Protein AF-A0A9Q0WUR2-F1 (afdb_monomer)

InterPro domains:
  IPR024788 Malectin-like domain [PF12819] (38-162)
  IPR045272 Receptor-like protein kinase ANXUR1/2-like [PTHR34590] (8-187)

Nearest PDB structures (foldseek):
  5y96-assembly1_A  TM=8.649E-01  e=7.567E-13  Arabidopsis thaliana
  6fig-assembly1_A  TM=8.591E-01  e=9.651E-13  Arabidopsis thaliana
  6fih-assembly1_A  TM=8.562E-01  e=9.081E-13  Arabidopsis thaliana
  6a5e-assembly2_B  TM=8.716E-01  e=5.981E-12  Arabidopsis thaliana
  6a5a-assembly2_A  TM=8.753E-01  e=1.401E-11  Arabidopsis thaliana

Sequence (344 aa):
MIPCGDFWVSDNEYLIHNNLVTFVSNVKAVNFTGAGPTENIAPSLVYGTATRLNSDFDPNINANVTWLFDVDPGFEYLVRFHFCDILSNPHFRLYFNVYIGSWLVYQNLDLLKLTFSLGAPYFMDVITRASDTGMLNVSVGPSNVGIPYPNAILNGLEIMKISNSEDSLDVLDSISSRSSEVKVIVVVGLTKAIFPRVEEVTIDTSMVLTPQNLVSRERVSLVDWALKSIRGGKLEEIVDPRLEGQIKPDSLKKFVEIAEKCLAECGIDRPSMGDVLWNLECSLQLQGNEERSSKNHQISTQFNRGNSFETRVLARGLSLESVDDLDGVSMSKVFAQMVREEMR

Organism: NCBI:txid2511006

Solvent-accessible surface area (backbone atoms only — not comparable to full-atom values): 21769 Å² total; per-residue (Å²): 54,30,69,58,87,98,41,76,40,79,48,71,87,31,43,78,57,72,90,52,48,42,80,48,76,35,50,86,45,46,36,63,87,54,98,53,58,51,63,89,78,54,47,58,66,39,42,11,27,32,47,25,50,60,21,95,89,40,62,79,64,87,62,64,51,43,37,55,41,86,46,67,47,80,35,43,28,43,37,35,41,31,39,35,58,49,70,95,44,95,86,63,78,62,38,15,25,35,30,48,67,92,42,79,74,40,77,64,45,45,60,55,80,75,51,76,36,78,11,25,39,44,73,48,81,42,81,46,68,39,38,87,83,23,48,43,41,39,32,33,20,49,37,90,65,92,58,88,48,40,30,28,72,42,11,28,44,42,78,42,81,44,58,49,100,82,72,41,88,54,73,72,62,66,63,68,68,75,71,78,80,80,81,82,84,82,86,84,88,74,90,83,85,86,83,90,83,89,79,90,80,89,79,83,93,83,81,86,90,82,94,85,76,93,72,88,68,81,79,71,48,69,64,58,49,49,53,50,31,54,77,66,70,43,54,75,82,70,49,54,80,88,51,61,89,74,60,44,69,71,15,52,49,41,49,47,58,51,50,53,30,63,66,40,91,49,74,87,64,31,66,54,73,67,54,50,52,51,43,52,54,51,18,50,53,54,54,70,64,85,83,76,94,76,88,81,82,83,86,80,86,88,86,86,82,86,83,87,86,80,92,83,84,83,92,85,82,89,86,88,91,82,92,78,85,89,78,77,88,54,64,70,58,52,51,60,50,53,67,54,61,78,75,112

Structure (mmCIF, N/CA/C/O backbone):
data_AF-A0A9Q0WUR2-F1
#
_entry.id   AF-A0A9Q0WUR2-F1
#
loop_
_atom_site.group_PDB
_atom_site.id
_atom_site.type_symbol
_atom_site.label_atom_id
_atom_site.label_alt_id
_atom_site.label_comp_id
_atom_site.label_asym_id
_atom_site.label_entity_id
_atom_site.label_seq_id
_atom_site.pdbx_PDB_ins_code
_atom_site.Cartn_x
_atom_site.Cartn_y
_atom_site.Cartn_z
_atom_site.occupancy
_atom_site.B_iso_or_equiv
_atom_site.auth_seq_id
_atom_site.auth_comp_id
_atom_site.auth_asym_id
_atom_site.auth_atom_id
_atom_site.pdbx_PDB_model_num
ATOM 1 N N . MET A 1 1 ? 3.079 -9.021 -4.163 1.00 83.31 1 MET A N 1
ATOM 2 C CA . MET A 1 1 ? 2.817 -10.015 -3.090 1.00 83.31 1 MET A CA 1
ATOM 3 C C . MET A 1 1 ? 1.602 -9.631 -2.253 1.00 83.31 1 MET A C 1
ATOM 5 O O . MET A 1 1 ? 1.342 -8.444 -2.107 1.00 83.31 1 MET A O 1
ATOM 9 N N . ILE A 1 2 ? 0.887 -10.621 -1.711 1.00 82.31 2 ILE A N 1
ATOM 10 C CA . ILE A 1 2 ? -0.348 -10.484 -0.911 1.00 82.31 2 ILE A CA 1
ATOM 11 C C . ILE A 1 2 ? -0.162 -11.218 0.431 1.00 82.31 2 ILE A C 1
ATOM 13 O O . ILE A 1 2 ? 0.452 -12.285 0.417 1.00 82.31 2 ILE A O 1
ATOM 17 N N . PRO A 1 3 ? -0.643 -10.709 1.577 1.00 73.81 3 PRO A N 1
ATOM 18 C CA . PRO A 1 3 ? -0.567 -11.428 2.847 1.00 73.81 3 PRO A CA 1
ATOM 19 C C . PRO A 1 3 ? -1.525 -12.634 2.882 1.00 73.81 3 PRO A C 1
ATOM 21 O O . PRO A 1 3 ? -2.634 -12.589 2.354 1.00 73.81 3 PRO A O 1
ATOM 24 N N . CYS A 1 4 ? -1.101 -13.714 3.532 1.00 69.75 4 CYS A N 1
ATOM 25 C CA . CYS A 1 4 ? -1.863 -14.929 3.807 1.00 69.75 4 CYS A CA 1
ATOM 26 C C . CYS A 1 4 ? -1.470 -15.435 5.206 1.00 69.75 4 CYS A C 1
ATOM 28 O O . CYS A 1 4 ? -0.453 -16.115 5.373 1.00 69.75 4 CYS A O 1
ATOM 30 N N . GLY A 1 5 ? -2.241 -15.039 6.224 1.00 75.88 5 GLY A N 1
ATOM 31 C CA . GLY A 1 5 ? -1.827 -15.182 7.624 1.00 75.88 5 GLY A CA 1
ATOM 32 C C . GLY A 1 5 ? -0.545 -14.386 7.893 1.00 75.88 5 GLY A C 1
ATOM 33 O O . GLY A 1 5 ? -0.455 -13.225 7.501 1.00 75.88 5 GLY A O 1
ATOM 34 N N . ASP A 1 6 ? 0.461 -15.033 8.485 1.00 69.62 6 ASP A N 1
ATOM 35 C CA . ASP A 1 6 ? 1.772 -14.425 8.777 1.00 69.62 6 ASP A CA 1
ATOM 36 C C . ASP A 1 6 ? 2.747 -14.436 7.580 1.00 69.62 6 ASP A C 1
ATOM 38 O O . ASP A 1 6 ? 3.892 -13.990 7.690 1.00 69.62 6 ASP A O 1
ATOM 42 N N . PHE A 1 7 ? 2.329 -14.969 6.427 1.00 80.12 7 PHE A N 1
ATOM 43 C CA . PHE A 1 7 ? 3.182 -15.138 5.249 1.00 80.12 7 PHE A CA 1
ATOM 44 C C . PHE A 1 7 ? 2.742 -14.254 4.084 1.00 80.12 7 PHE A C 1
ATOM 46 O O . PHE A 1 7 ? 1.597 -13.830 3.996 1.00 80.12 7 PHE A O 1
ATOM 53 N N . TRP A 1 8 ? 3.652 -14.019 3.139 1.00 86.62 8 TRP A N 1
ATOM 54 C CA . TRP A 1 8 ? 3.368 -13.308 1.893 1.00 86.62 8 TRP A CA 1
ATOM 55 C C . TRP A 1 8 ? 3.393 -14.277 0.713 1.00 86.62 8 TRP A C 1
ATOM 57 O O . TRP A 1 8 ? 4.340 -15.047 0.552 1.00 86.62 8 TRP A O 1
ATOM 67 N N . VAL A 1 9 ? 2.362 -14.221 -0.126 1.00 89.50 9 VAL A N 1
ATOM 68 C CA . VAL A 1 9 ? 2.197 -15.053 -1.322 1.00 89.50 9 VAL A CA 1
ATOM 69 C C . VAL A 1 9 ? 2.272 -14.219 -2.600 1.00 89.50 9 VAL A C 1
ATOM 71 O O . VAL A 1 9 ? 2.197 -12.987 -2.586 1.00 89.50 9 VAL A O 1
ATOM 74 N N . SER A 1 10 ? 2.459 -14.893 -3.734 1.00 90.81 10 SER A N 1
ATOM 75 C CA . SER A 1 10 ? 2.466 -14.245 -5.047 1.00 90.81 10 SER A CA 1
ATOM 76 C C . SER A 1 10 ? 1.087 -13.672 -5.386 1.00 90.81 10 SER A C 1
ATOM 78 O O . SER A 1 10 ? 0.063 -14.287 -5.116 1.00 90.81 10 SER A O 1
ATOM 80 N N . ASP A 1 11 ? 1.069 -12.502 -6.018 1.00 90.94 11 ASP A N 1
ATOM 81 C CA . ASP A 1 11 ? -0.139 -11.825 -6.497 1.00 90.94 11 ASP A CA 1
ATOM 82 C C . ASP A 1 11 ? -0.664 -12.362 -7.845 1.00 90.94 11 ASP A C 1
ATOM 84 O O . ASP A 1 11 ? -1.693 -11.895 -8.328 1.00 90.94 11 ASP A O 1
ATOM 88 N N . ASN A 1 12 ? 0.006 -13.357 -8.441 1.00 90.56 12 ASN A N 1
ATOM 89 C CA . ASN A 1 12 ? -0.297 -13.872 -9.782 1.00 90.56 12 ASN A CA 1
ATOM 90 C C . ASN A 1 12 ? -1.723 -14.414 -9.950 1.00 90.56 12 ASN A C 1
ATOM 92 O O . ASN A 1 12 ? -2.289 -14.291 -11.032 1.00 90.56 12 ASN A O 1
ATOM 96 N N . GLU A 1 13 ? -2.296 -15.024 -8.911 1.00 90.62 13 GLU A N 1
ATOM 97 C CA . GLU A 1 13 ? -3.649 -15.601 -8.970 1.00 90.62 13 GLU A CA 1
ATOM 98 C C . GLU A 1 13 ? -4.747 -14.530 -8.994 1.00 90.62 13 GLU A C 1
ATOM 100 O O . GLU A 1 13 ? -5.858 -14.798 -9.439 1.00 90.62 13 GLU A O 1
ATOM 105 N N . TYR A 1 14 ? -4.418 -13.307 -8.572 1.00 92.56 14 TYR A N 1
ATOM 106 C CA . TYR A 1 14 ? -5.355 -12.189 -8.484 1.00 92.56 14 TYR A CA 1
ATOM 107 C C . TYR A 1 14 ? -5.291 -11.271 -9.710 1.00 92.56 14 TYR A C 1
ATOM 109 O O . TYR A 1 14 ? -6.126 -10.383 -9.862 1.00 92.56 14 TYR A O 1
ATOM 117 N N . LEU A 1 15 ? -4.304 -11.447 -10.593 1.00 93.31 15 LEU A N 1
ATOM 118 C CA . LEU A 1 15 ? -4.141 -10.631 -11.795 1.00 93.31 15 LEU A CA 1
ATOM 119 C C . LEU A 1 15 ? -5.161 -11.005 -12.876 1.00 93.31 15 LEU A C 1
ATOM 121 O O . LEU A 1 15 ? -5.283 -12.162 -13.271 1.00 93.31 15 LEU A O 1
ATOM 125 N N . ILE A 1 16 ? -5.834 -9.999 -13.442 1.00 91.12 16 ILE A N 1
ATOM 126 C CA . ILE A 1 16 ? -6.802 -10.217 -14.532 1.00 91.12 16 ILE A CA 1
ATOM 127 C C . ILE A 1 16 ? -6.090 -10.509 -15.869 1.00 91.12 16 ILE A C 1
ATOM 129 O O . ILE A 1 16 ? -6.546 -11.330 -16.667 1.00 91.12 16 ILE A O 1
ATOM 133 N N . HIS A 1 17 ? -4.967 -9.833 -16.139 1.00 85.25 17 HIS A N 1
ATOM 134 C CA . HIS A 1 17 ? -4.274 -9.879 -17.433 1.00 85.25 17 HIS A CA 1
ATOM 135 C C . HIS A 1 17 ? -2.758 -10.066 -17.280 1.00 85.25 17 HIS A C 1
ATOM 137 O O . HIS A 1 17 ? -1.986 -9.106 -17.267 1.00 85.25 17 HIS A O 1
ATOM 143 N N . ASN A 1 18 ? -2.318 -11.324 -17.235 1.00 82.38 18 ASN A N 1
ATOM 144 C CA . ASN A 1 18 ? -0.905 -11.679 -17.034 1.00 82.38 18 ASN A CA 1
ATOM 145 C C . ASN A 1 18 ? 0.025 -11.248 -18.180 1.00 82.38 18 ASN A C 1
ATOM 147 O O . ASN A 1 18 ? 1.223 -11.086 -17.980 1.00 82.38 18 ASN A O 1
ATOM 151 N N . ASN A 1 19 ? -0.501 -11.040 -19.386 1.00 84.81 19 ASN A N 1
ATOM 152 C CA . ASN A 1 19 ? 0.279 -10.613 -20.550 1.00 84.81 19 ASN A CA 1
ATOM 153 C C . ASN A 1 19 ? 0.696 -9.131 -20.511 1.00 84.81 19 ASN A C 1
ATOM 155 O O . ASN A 1 19 ? 1.538 -8.728 -21.310 1.00 84.81 19 ASN A O 1
ATOM 159 N N . LEU A 1 20 ? 0.111 -8.325 -19.617 1.00 85.19 20 LEU A N 1
ATOM 160 C CA . LEU A 1 20 ? 0.405 -6.892 -19.488 1.00 85.19 20 LEU A CA 1
ATOM 161 C C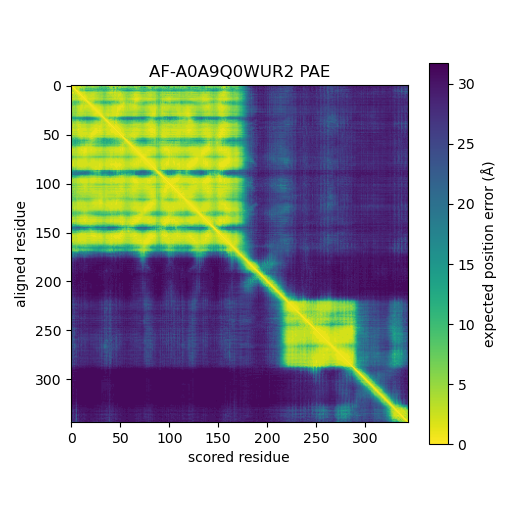 . LEU A 1 20 ? 1.500 -6.591 -18.459 1.00 85.19 20 LEU A C 1
ATOM 163 O O . LEU A 1 20 ? 1.901 -5.436 -18.315 1.00 85.19 20 LEU A O 1
ATOM 167 N N . VAL A 1 21 ? 1.979 -7.605 -17.734 1.00 91.19 21 VAL A N 1
ATOM 168 C CA . VAL A 1 21 ? 2.885 -7.423 -16.599 1.00 91.19 21 VAL A CA 1
ATOM 169 C C . VAL A 1 21 ? 4.215 -8.139 -16.782 1.00 91.19 21 VAL A C 1
ATOM 171 O O . VAL A 1 21 ? 4.319 -9.151 -17.470 1.00 91.19 21 VAL A O 1
ATOM 174 N N . THR A 1 22 ? 5.225 -7.624 -16.092 1.00 91.00 22 THR A N 1
ATOM 175 C CA . THR A 1 22 ? 6.526 -8.260 -15.914 1.00 91.00 22 THR A CA 1
ATOM 176 C C . THR A 1 22 ? 6.848 -8.285 -14.425 1.00 91.00 22 THR A C 1
ATOM 178 O O . THR A 1 22 ? 6.726 -7.269 -13.738 1.00 91.00 22 THR A O 1
ATOM 181 N N . PHE A 1 23 ? 7.283 -9.436 -13.920 1.00 92.19 23 PHE A N 1
ATOM 182 C CA . PHE A 1 23 ? 7.776 -9.560 -12.552 1.00 92.19 23 PHE A CA 1
ATOM 183 C C . PHE A 1 23 ? 9.243 -9.127 -12.465 1.00 92.19 23 PHE A C 1
ATOM 185 O O . PHE A 1 23 ? 10.057 -9.481 -13.321 1.00 92.19 23 PHE A O 1
ATOM 192 N N . VAL A 1 24 ? 9.590 -8.384 -11.418 1.00 92.06 24 VAL A N 1
ATOM 193 C CA . VAL A 1 24 ? 10.950 -7.904 -11.155 1.00 92.06 24 VAL A CA 1
ATOM 194 C C . VAL A 1 24 ? 11.344 -8.152 -9.702 1.00 92.06 24 VAL A C 1
ATOM 196 O O . VAL A 1 24 ? 10.514 -8.102 -8.795 1.00 92.06 24 VAL A O 1
ATOM 199 N N . SER A 1 25 ? 12.631 -8.404 -9.464 1.00 94.19 25 SER A N 1
ATOM 200 C CA . SER A 1 25 ? 13.171 -8.570 -8.116 1.00 94.19 25 SER A CA 1
ATOM 201 C C . SER A 1 25 ? 14.569 -7.972 -7.985 1.00 94.19 25 SER A C 1
ATOM 203 O O . SER A 1 25 ? 15.438 -8.153 -8.837 1.00 94.19 25 SER A O 1
ATOM 205 N N . ASN A 1 26 ? 14.783 -7.232 -6.900 1.00 93.38 26 ASN A N 1
ATOM 206 C CA . ASN A 1 26 ? 16.068 -6.672 -6.506 1.00 93.38 26 ASN A CA 1
ATOM 207 C C . ASN A 1 26 ? 16.066 -6.365 -4.999 1.00 93.38 26 ASN A C 1
ATOM 209 O O . ASN A 1 26 ? 16.092 -5.215 -4.568 1.00 93.38 26 ASN A O 1
ATOM 213 N N . VAL A 1 27 ? 16.048 -7.419 -4.181 1.00 93.12 27 VAL A N 1
ATOM 214 C CA . VAL A 1 27 ? 15.995 -7.311 -2.709 1.00 93.12 27 VAL A CA 1
ATOM 215 C C . VAL A 1 27 ? 17.169 -6.508 -2.138 1.00 93.12 27 VAL A C 1
ATOM 217 O O . VAL A 1 27 ? 17.022 -5.814 -1.140 1.00 93.12 27 VAL A O 1
ATOM 220 N N . LYS A 1 28 ? 18.330 -6.530 -2.803 1.00 91.75 28 LYS A N 1
ATOM 221 C CA . LYS A 1 28 ? 19.523 -5.779 -2.378 1.00 91.75 28 LYS A CA 1
ATOM 222 C C . LYS A 1 28 ? 19.384 -4.264 -2.533 1.00 91.75 28 LYS A C 1
ATOM 224 O O . LYS A 1 28 ? 20.163 -3.541 -1.923 1.00 91.75 28 LYS A O 1
ATOM 229 N N . ALA A 1 29 ? 18.452 -3.791 -3.361 1.00 90.25 29 ALA A N 1
ATOM 230 C CA . ALA A 1 29 ? 18.193 -2.364 -3.513 1.00 90.25 29 ALA A CA 1
ATOM 231 C C . ALA A 1 29 ? 17.361 -1.793 -2.360 1.00 90.25 29 ALA A C 1
ATOM 233 O O . ALA A 1 29 ? 17.375 -0.581 -2.170 1.00 90.25 29 ALA A O 1
ATOM 234 N N . VAL A 1 30 ? 16.656 -2.636 -1.597 1.00 92.81 30 VAL A N 1
ATOM 235 C CA . VAL A 1 30 ? 15.776 -2.181 -0.518 1.00 92.81 30 VAL A CA 1
ATOM 236 C C . VAL A 1 30 ? 16.594 -1.540 0.594 1.00 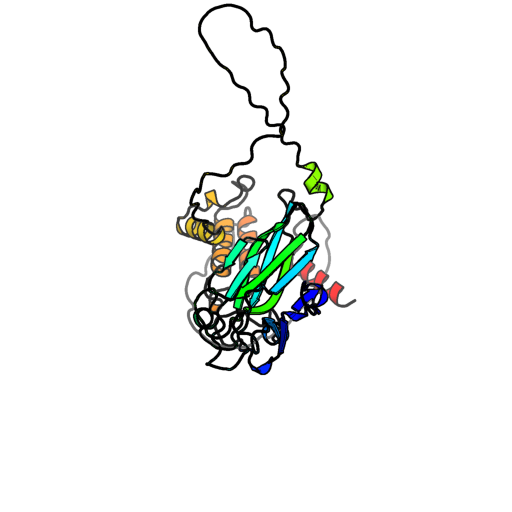92.81 30 VAL A C 1
ATOM 238 O O . VAL A 1 30 ? 17.534 -2.134 1.122 1.00 92.81 30 VAL A O 1
ATOM 241 N N . ASN A 1 31 ? 16.210 -0.324 0.966 1.00 90.94 31 ASN A N 1
ATOM 242 C CA . ASN A 1 31 ? 16.924 0.490 1.927 1.00 90.94 31 ASN A CA 1
ATOM 243 C C . ASN A 1 31 ? 15.986 1.042 3.009 1.00 90.94 31 ASN A C 1
ATOM 245 O O . ASN A 1 31 ? 15.305 2.045 2.814 1.00 90.94 31 ASN A O 1
ATOM 249 N N . PHE A 1 32 ? 16.021 0.423 4.189 1.00 88.44 32 PHE A N 1
ATOM 250 C CA . PHE A 1 32 ? 15.246 0.842 5.362 1.00 88.44 32 PHE A CA 1
ATOM 251 C C . PHE A 1 32 ? 15.896 1.976 6.175 1.00 88.44 32 PHE A C 1
ATOM 253 O O . PHE A 1 32 ? 15.376 2.351 7.217 1.00 88.44 32 PHE A O 1
ATOM 260 N N . THR A 1 33 ? 17.041 2.524 5.750 1.00 80.38 33 THR A N 1
ATOM 261 C CA . THR A 1 33 ? 17.789 3.521 6.550 1.00 80.38 33 THR A CA 1
ATOM 262 C C . THR A 1 33 ? 17.160 4.919 6.580 1.00 80.38 33 THR A C 1
ATOM 264 O O . THR A 1 33 ? 17.622 5.777 7.332 1.00 80.38 33 THR A O 1
ATOM 267 N N . GLY A 1 34 ? 16.121 5.169 5.778 1.00 68.44 34 GLY A N 1
ATOM 268 C CA . GLY A 1 34 ? 15.378 6.432 5.778 1.00 68.44 34 GLY A CA 1
ATOM 269 C C . GLY A 1 34 ? 14.326 6.520 6.890 1.00 68.44 34 GLY A C 1
ATOM 270 O O . GLY A 1 34 ? 14.061 5.554 7.595 1.00 68.44 34 GLY A O 1
ATOM 271 N N . ALA A 1 35 ? 13.651 7.668 6.996 1.00 65.94 35 ALA A N 1
ATOM 272 C CA . ALA A 1 35 ? 12.516 7.881 7.910 1.00 65.94 35 ALA A CA 1
ATOM 273 C C . ALA A 1 35 ? 11.220 7.143 7.485 1.00 65.94 35 ALA A C 1
ATOM 275 O O . ALA A 1 35 ? 10.122 7.528 7.880 1.00 65.94 35 ALA A O 1
ATOM 276 N N . GLY A 1 36 ? 11.344 6.133 6.623 1.00 72.81 36 GLY A N 1
ATOM 277 C CA . GLY A 1 36 ? 10.234 5.388 6.049 1.00 72.81 36 GLY A CA 1
ATOM 278 C C . GLY A 1 36 ? 9.779 4.207 6.917 1.00 72.81 36 GLY A C 1
ATOM 279 O O . GLY A 1 36 ? 10.131 4.105 8.093 1.00 72.81 36 GLY A O 1
ATOM 280 N N . PRO A 1 37 ? 8.989 3.294 6.333 1.00 79.50 37 PRO A N 1
ATOM 281 C CA . PRO A 1 37 ? 8.567 2.052 6.972 1.00 79.50 37 PRO A CA 1
ATOM 282 C C . PRO A 1 37 ? 9.773 1.221 7.416 1.00 79.50 37 PRO A C 1
ATOM 284 O O . PRO A 1 37 ? 10.794 1.210 6.733 1.00 79.50 37 PRO A O 1
ATOM 287 N N . THR A 1 38 ? 9.640 0.495 8.526 1.00 84.62 38 THR A N 1
ATOM 288 C CA . THR A 1 38 ? 10.639 -0.473 9.003 1.00 84.62 38 THR A CA 1
ATOM 289 C C . THR A 1 38 ? 10.297 -1.890 8.538 1.00 84.62 38 THR A C 1
ATOM 291 O O . THR A 1 38 ? 9.201 -2.143 8.033 1.00 84.62 38 THR A O 1
ATOM 294 N N . GLU A 1 39 ? 11.216 -2.838 8.734 1.00 86.62 39 GLU A N 1
ATOM 295 C CA . GLU A 1 39 ? 11.027 -4.245 8.341 1.00 86.62 39 GLU A CA 1
ATOM 296 C C . GLU A 1 39 ? 9.851 -4.931 9.065 1.00 86.62 39 GLU A C 1
ATOM 298 O O . GLU A 1 39 ? 9.296 -5.903 8.561 1.00 86.62 39 GLU A O 1
ATOM 303 N N . ASN A 1 40 ? 9.403 -4.373 10.194 1.00 85.81 40 ASN A N 1
ATOM 304 C CA . ASN A 1 40 ? 8.231 -4.858 10.926 1.00 85.81 40 ASN A CA 1
ATOM 305 C C . ASN A 1 40 ? 6.907 -4.587 10.194 1.00 85.81 40 ASN A C 1
ATOM 307 O O . ASN A 1 40 ? 5.909 -5.221 10.515 1.00 85.81 40 ASN A O 1
ATOM 311 N N . ILE A 1 41 ? 6.874 -3.625 9.263 1.00 89.56 41 ILE A N 1
ATOM 312 C CA . ILE A 1 41 ? 5.668 -3.322 8.478 1.00 89.56 41 ILE A CA 1
ATOM 313 C C . ILE A 1 41 ? 5.502 -4.345 7.359 1.00 89.56 41 ILE A C 1
ATOM 315 O O . ILE A 1 41 ? 4.431 -4.905 7.187 1.00 89.56 41 ILE A O 1
ATOM 319 N N . ALA A 1 42 ? 6.565 -4.579 6.594 1.00 90.81 42 ALA A N 1
ATOM 320 C CA . ALA A 1 42 ? 6.637 -5.665 5.630 1.00 90.81 42 ALA A CA 1
ATOM 321 C C . ALA A 1 42 ? 8.115 -6.015 5.393 1.00 90.81 42 ALA A C 1
ATOM 323 O O . ALA A 1 42 ? 8.967 -5.114 5.399 1.00 90.81 42 ALA A O 1
ATOM 324 N N . PRO A 1 43 ? 8.440 -7.297 5.165 1.00 92.12 43 PRO A N 1
ATOM 325 C CA . PRO A 1 43 ? 9.822 -7.734 5.053 1.00 92.12 43 PRO A CA 1
ATOM 326 C C . PRO A 1 43 ? 10.501 -7.168 3.804 1.00 92.12 43 PRO A C 1
ATOM 328 O O . PRO A 1 43 ? 9.857 -6.823 2.809 1.00 92.12 43 PRO A O 1
ATOM 331 N N . SER A 1 44 ? 11.836 -7.154 3.815 1.00 93.19 44 SER A N 1
ATOM 332 C CA . SER A 1 44 ? 12.667 -6.763 2.664 1.00 93.19 44 SER A CA 1
ATOM 333 C C . SER A 1 44 ? 12.280 -7.466 1.358 1.00 93.19 44 SER A C 1
ATOM 335 O O . SER A 1 44 ? 12.376 -6.876 0.286 1.00 93.19 44 SER A O 1
ATOM 337 N N . LEU A 1 45 ? 11.789 -8.705 1.433 1.00 93.75 45 LEU A N 1
ATOM 338 C CA . LEU A 1 45 ? 11.316 -9.454 0.272 1.00 93.75 45 LEU A CA 1
ATOM 339 C C . LEU A 1 45 ? 10.099 -8.795 -0.404 1.00 93.75 45 LEU A C 1
ATOM 341 O O . LEU A 1 45 ? 10.023 -8.801 -1.632 1.00 93.75 45 LEU A O 1
ATOM 345 N N . VAL A 1 46 ? 9.184 -8.195 0.371 1.00 94.94 46 VAL A N 1
ATOM 346 C CA . VAL A 1 46 ? 7.999 -7.487 -0.151 1.00 94.94 46 VAL A CA 1
ATOM 347 C C . VAL A 1 46 ? 8.427 -6.291 -0.961 1.00 94.94 46 VAL A C 1
ATOM 349 O O . VAL A 1 46 ? 8.171 -6.241 -2.156 1.00 94.94 46 VAL A O 1
ATOM 352 N N . TYR A 1 47 ? 9.176 -5.380 -0.354 1.00 95.06 47 TYR A N 1
ATOM 353 C CA . TYR A 1 47 ? 9.670 -4.202 -1.058 1.00 95.06 47 TYR A CA 1
ATOM 354 C C . TYR A 1 47 ? 10.688 -4.549 -2.156 1.00 95.06 47 TYR A C 1
ATOM 356 O O . TYR A 1 47 ? 10.807 -3.835 -3.143 1.00 95.06 47 TYR A O 1
ATOM 364 N N . GLY A 1 48 ? 11.387 -5.676 -2.031 1.00 94.19 48 GLY A N 1
ATOM 365 C CA . GLY A 1 48 ? 12.411 -6.142 -2.961 1.00 94.19 48 GLY A CA 1
ATOM 366 C C . GLY A 1 48 ? 11.893 -6.869 -4.196 1.00 94.19 48 GLY A C 1
ATOM 367 O O . GLY A 1 48 ? 12.694 -7.245 -5.052 1.00 94.19 48 GLY A O 1
ATOM 368 N N . THR A 1 49 ? 10.586 -7.092 -4.298 1.00 96.06 49 THR A N 1
ATOM 369 C CA . THR A 1 49 ? 9.934 -7.716 -5.452 1.00 96.06 49 THR A CA 1
ATOM 370 C C . THR A 1 49 ? 8.785 -6.842 -5.920 1.00 96.06 49 THR A C 1
ATOM 372 O O . THR A 1 49 ? 8.247 -6.059 -5.142 1.00 96.06 49 THR A O 1
ATOM 375 N N . ALA A 1 50 ? 8.428 -6.931 -7.199 1.00 95.19 50 ALA A N 1
ATOM 376 C CA . ALA A 1 50 ? 7.280 -6.206 -7.707 1.00 95.19 50 ALA A CA 1
ATOM 377 C C . ALA A 1 50 ? 6.721 -6.772 -9.007 1.00 95.19 50 ALA A C 1
ATOM 379 O O . ALA A 1 50 ? 7.438 -7.347 -9.828 1.00 95.19 50 ALA A O 1
ATOM 380 N N . THR A 1 51 ? 5.445 -6.483 -9.220 1.00 95.12 51 THR A N 1
ATOM 381 C CA . THR A 1 51 ? 4.761 -6.632 -10.500 1.00 95.12 51 THR A CA 1
ATOM 382 C C . THR A 1 51 ? 4.704 -5.258 -11.159 1.00 95.12 51 THR A C 1
ATOM 384 O O . THR A 1 51 ? 4.212 -4.298 -10.561 1.00 95.12 51 THR A O 1
ATOM 387 N N . ARG A 1 52 ? 5.235 -5.134 -12.381 1.00 91.31 52 ARG A N 1
ATOM 388 C CA . ARG A 1 52 ? 5.253 -3.871 -13.133 1.00 91.31 52 ARG A CA 1
ATOM 389 C C . ARG A 1 52 ? 4.579 -3.994 -14.492 1.00 91.31 52 ARG A C 1
ATOM 391 O O . ARG A 1 52 ? 4.557 -5.075 -15.072 1.00 91.31 52 ARG A O 1
ATOM 398 N N . LEU A 1 53 ? 4.095 -2.875 -15.023 1.00 90.75 53 LEU A N 1
ATOM 399 C CA . LEU A 1 53 ? 3.584 -2.788 -16.393 1.00 90.75 53 LEU A CA 1
ATOM 400 C C . LEU A 1 53 ? 4.694 -3.119 -17.407 1.00 90.75 53 LEU A C 1
ATOM 402 O O . LEU A 1 53 ? 5.799 -2.578 -17.323 1.00 90.75 53 LEU A O 1
ATOM 406 N N . ASN A 1 54 ? 4.397 -3.992 -18.369 1.00 86.81 54 ASN A N 1
ATOM 407 C CA . ASN A 1 54 ? 5.326 -4.390 -19.422 1.00 86.81 54 ASN A CA 1
ATOM 408 C C . ASN A 1 54 ? 5.278 -3.411 -20.606 1.00 86.81 54 ASN A C 1
ATOM 410 O O . ASN A 1 54 ? 4.595 -3.652 -21.599 1.00 86.81 54 ASN A O 1
ATOM 414 N N . SER A 1 55 ? 5.994 -2.294 -20.491 1.00 81.00 55 SER A N 1
ATOM 415 C CA . SER A 1 55 ? 6.052 -1.245 -21.519 1.00 81.00 55 SER A CA 1
ATOM 416 C C . SER A 1 55 ? 7.368 -1.188 -22.297 1.00 81.00 55 SER A C 1
ATOM 418 O O . SER A 1 55 ? 7.498 -0.363 -23.198 1.00 81.00 55 SER A O 1
ATOM 420 N N . ASP A 1 56 ? 8.335 -2.064 -22.000 1.00 76.12 56 ASP A N 1
ATOM 421 C CA . ASP A 1 56 ? 9.694 -2.005 -22.570 1.00 76.12 56 ASP A CA 1
ATOM 422 C C . ASP A 1 56 ? 9.711 -2.056 -24.108 1.00 76.12 56 ASP A C 1
ATOM 424 O O . ASP A 1 56 ? 10.617 -1.516 -24.742 1.00 76.12 56 ASP A O 1
ATOM 428 N N . PHE A 1 57 ? 8.705 -2.698 -24.708 1.00 72.25 57 PHE A N 1
ATOM 429 C CA . PHE A 1 57 ? 8.602 -2.911 -26.153 1.00 72.25 57 PHE A CA 1
ATOM 430 C C . PHE A 1 57 ? 7.430 -2.168 -26.809 1.00 72.25 57 PHE A C 1
ATOM 432 O O . PHE A 1 57 ? 7.318 -2.195 -28.034 1.00 72.25 57 PHE A O 1
ATOM 439 N N . ASP A 1 58 ? 6.576 -1.497 -26.028 1.00 78.25 58 ASP A N 1
ATOM 440 C CA . ASP A 1 58 ? 5.454 -0.707 -26.545 1.00 78.25 58 ASP A CA 1
ATOM 441 C C . ASP A 1 58 ? 5.243 0.572 -25.713 1.00 78.25 58 ASP A C 1
ATOM 443 O O . ASP A 1 58 ? 4.641 0.530 -24.637 1.00 78.25 58 ASP A O 1
ATOM 447 N N . PRO A 1 59 ? 5.701 1.738 -26.202 1.00 76.56 59 PRO A N 1
ATOM 448 C CA . PRO A 1 59 ? 5.517 3.007 -25.508 1.00 76.56 59 PRO A CA 1
ATOM 449 C C . PRO A 1 59 ? 4.065 3.512 -25.527 1.00 76.56 59 PRO A C 1
ATOM 451 O O . PRO A 1 59 ? 3.771 4.489 -24.844 1.00 76.56 59 PRO A O 1
ATOM 454 N N . ASN A 1 60 ? 3.165 2.892 -26.299 1.00 80.44 60 ASN A N 1
ATOM 455 C CA . ASN A 1 60 ? 1.766 3.315 -26.420 1.00 80.44 60 ASN A CA 1
ATOM 456 C C . ASN A 1 60 ? 0.823 2.539 -25.494 1.00 80.44 60 ASN A C 1
ATOM 458 O O . ASN A 1 60 ? -0.392 2.750 -25.549 1.00 80.44 60 ASN A O 1
ATOM 462 N N . ILE A 1 61 ? 1.352 1.639 -24.659 1.00 83.31 61 ILE A N 1
ATOM 463 C CA . ILE A 1 61 ? 0.533 0.851 -23.745 1.00 83.31 61 ILE A CA 1
ATOM 464 C C . ILE A 1 61 ? -0.194 1.772 -22.755 1.00 83.31 61 ILE A C 1
ATOM 466 O O . ILE A 1 61 ? 0.400 2.427 -21.903 1.00 83.31 61 ILE A O 1
ATOM 470 N N . ASN A 1 62 ? -1.517 1.824 -22.882 1.00 83.94 62 ASN A N 1
ATOM 471 C CA . ASN A 1 62 ? -2.395 2.607 -22.018 1.00 83.94 62 ASN A CA 1
ATOM 472 C C . ASN A 1 62 ? -3.395 1.681 -21.325 1.00 83.94 62 ASN A C 1
ATOM 474 O O . ASN A 1 62 ? -4.607 1.770 -21.521 1.00 83.94 62 ASN A O 1
ATOM 478 N N . ALA A 1 63 ? -2.854 0.717 -20.588 1.00 88.44 63 ALA A N 1
ATOM 479 C CA . ALA A 1 63 ? -3.626 -0.258 -19.842 1.00 88.44 63 ALA A CA 1
ATOM 480 C C . ALA A 1 63 ? -3.213 -0.225 -18.374 1.00 88.44 63 ALA A C 1
ATOM 482 O O . ALA A 1 63 ? -2.035 -0.058 -18.047 1.00 88.44 63 ALA A O 1
ATOM 483 N N . ASN A 1 64 ? -4.194 -0.412 -17.498 1.00 92.81 64 ASN A N 1
ATOM 484 C CA . ASN A 1 64 ? -3.946 -0.560 -16.077 1.00 92.81 64 ASN A CA 1
ATOM 485 C C . ASN A 1 64 ? -3.627 -2.024 -15.773 1.00 92.81 64 ASN A C 1
ATOM 487 O O . ASN A 1 64 ? -4.267 -2.936 -16.295 1.00 92.81 64 ASN A O 1
ATOM 491 N N . VAL A 1 65 ? -2.655 -2.239 -14.895 1.00 95.06 65 VAL A N 1
ATOM 492 C CA . VAL A 1 65 ? -2.449 -3.527 -14.244 1.00 95.06 65 VAL A CA 1
ATOM 493 C C . VAL A 1 65 ? -3.482 -3.635 -13.134 1.00 95.06 65 VAL A C 1
ATOM 495 O O . VAL A 1 65 ? -3.507 -2.780 -12.249 1.00 95.06 65 VAL A O 1
ATOM 498 N N . THR A 1 66 ? -4.336 -4.653 -13.196 1.00 96.00 66 THR A N 1
ATOM 499 C CA . THR A 1 66 ? -5.475 -4.808 -12.287 1.00 96.00 66 THR A CA 1
ATOM 500 C C . THR A 1 66 ? -5.427 -6.149 -11.571 1.00 96.00 66 THR A C 1
ATOM 502 O O . THR A 1 66 ? -5.322 -7.197 -12.213 1.00 96.00 66 THR A O 1
ATOM 505 N N . TRP A 1 67 ? -5.575 -6.087 -10.250 1.00 96.44 67 TRP A N 1
ATOM 506 C CA . TRP A 1 67 ? -5.826 -7.221 -9.373 1.00 96.44 67 TRP A CA 1
ATOM 507 C C . TRP A 1 67 ? -7.293 -7.223 -8.939 1.00 96.44 67 TRP A C 1
ATOM 509 O O . TRP A 1 67 ? -7.877 -6.159 -8.704 1.00 96.44 67 TRP A O 1
ATOM 519 N N . LEU A 1 68 ? -7.874 -8.412 -8.842 1.00 95.50 68 LEU A N 1
ATOM 520 C CA . LEU A 1 68 ? -9.259 -8.652 -8.464 1.00 95.50 68 LEU A CA 1
ATOM 521 C C . LEU A 1 68 ? -9.300 -9.510 -7.203 1.00 95.50 68 LEU A C 1
ATOM 523 O O . LEU A 1 68 ? -8.669 -10.563 -7.158 1.00 95.50 68 LEU A O 1
ATOM 527 N N . PHE A 1 69 ? -10.053 -9.062 -6.202 1.00 95.00 69 PHE A N 1
ATOM 528 C CA . PHE A 1 69 ? -10.191 -9.756 -4.926 1.00 95.00 69 PHE A CA 1
ATOM 529 C C . PHE A 1 69 ? -11.659 -10.005 -4.604 1.00 95.00 69 PHE A C 1
ATOM 531 O O . PHE A 1 69 ? -12.473 -9.081 -4.690 1.00 95.00 69 PHE A O 1
ATOM 538 N N . ASP A 1 70 ? -11.967 -11.230 -4.189 1.00 94.12 70 ASP A N 1
ATOM 539 C CA . ASP A 1 70 ? -13.255 -11.569 -3.592 1.00 94.12 70 ASP A CA 1
ATOM 540 C C . ASP A 1 70 ? -13.308 -10.995 -2.173 1.00 94.12 70 ASP A C 1
ATOM 542 O O . ASP A 1 70 ? -12.419 -11.230 -1.351 1.00 94.12 70 ASP A O 1
ATOM 546 N N . VAL A 1 71 ? -14.336 -10.198 -1.896 1.00 92.81 71 VAL A N 1
ATOM 547 C CA . VAL A 1 71 ? -14.538 -9.518 -0.614 1.00 92.81 71 VAL A CA 1
ATOM 548 C C . VAL A 1 71 ? -16.001 -9.597 -0.207 1.00 92.81 71 VAL A C 1
ATOM 550 O O . VAL A 1 71 ? -16.898 -9.659 -1.046 1.00 92.81 71 VAL A O 1
ATOM 553 N N . ASP A 1 72 ? -16.269 -9.510 1.090 1.00 90.62 72 ASP A N 1
ATOM 554 C CA . ASP A 1 72 ? -17.646 -9.469 1.561 1.00 90.62 72 ASP A CA 1
ATOM 555 C C . ASP A 1 72 ? -18.289 -8.107 1.259 1.00 90.62 72 ASP A C 1
ATOM 557 O O . ASP A 1 72 ? -17.742 -7.066 1.662 1.00 90.62 72 ASP A O 1
ATOM 561 N N . PRO A 1 73 ? -19.441 -8.091 0.563 1.00 88.44 73 PRO A N 1
ATOM 562 C CA . PRO A 1 73 ? -20.122 -6.865 0.181 1.00 88.44 73 PRO A CA 1
ATOM 563 C C . PRO A 1 73 ? -20.626 -6.111 1.414 1.00 88.44 73 PRO A C 1
ATOM 565 O O . PRO A 1 73 ? -20.971 -6.694 2.439 1.00 88.44 73 PRO A O 1
ATOM 568 N N . GLY A 1 74 ? -20.690 -4.785 1.312 1.00 79.25 74 GLY A N 1
ATOM 569 C CA . GLY A 1 74 ? -21.247 -3.938 2.368 1.00 79.25 74 GLY A CA 1
ATOM 570 C C . GLY A 1 74 ? -20.323 -3.660 3.563 1.00 79.25 74 GLY A C 1
ATOM 571 O O . GLY A 1 74 ? -20.702 -2.858 4.423 1.00 79.25 74 GLY A O 1
ATOM 572 N N . PHE A 1 75 ? -19.116 -4.227 3.593 1.00 87.12 75 PHE A N 1
ATOM 573 C CA . PHE A 1 75 ? -18.068 -3.865 4.550 1.00 87.12 75 PHE A CA 1
ATOM 574 C C . PHE A 1 75 ? -17.149 -2.766 4.015 1.00 87.12 75 PHE A C 1
ATOM 576 O O . PHE A 1 75 ? -17.030 -2.544 2.803 1.00 87.12 75 PHE A O 1
ATOM 583 N N . GLU A 1 76 ? -16.496 -2.071 4.941 1.00 90.06 76 GLU A N 1
ATOM 584 C CA . GLU A 1 76 ? -15.361 -1.207 4.639 1.00 90.06 76 GLU A CA 1
ATOM 585 C C . GLU A 1 76 ? -14.060 -2.000 4.759 1.00 90.06 76 GLU A C 1
ATOM 587 O O . GLU A 1 76 ? -13.952 -2.942 5.541 1.00 90.06 76 GLU A O 1
ATOM 592 N N . TYR A 1 77 ? -13.078 -1.624 3.952 1.00 91.25 77 TYR A N 1
ATOM 593 C CA . TYR A 1 77 ? -11.786 -2.280 3.868 1.00 91.25 77 TYR A CA 1
ATOM 594 C C . TYR A 1 77 ? -10.681 -1.236 3.903 1.00 91.25 77 TYR A C 1
ATOM 596 O O . TYR A 1 77 ? -10.734 -0.240 3.176 1.00 91.25 77 TYR A O 1
ATOM 604 N N . LEU A 1 78 ? -9.665 -1.494 4.718 1.00 93.94 78 LEU A N 1
ATOM 605 C CA . LEU A 1 78 ? -8.379 -0.823 4.654 1.00 93.94 78 LEU A CA 1
ATOM 606 C C . LEU A 1 78 ? -7.528 -1.527 3.595 1.00 93.94 78 LEU A C 1
ATOM 608 O O . LEU A 1 78 ? -7.191 -2.701 3.736 1.00 93.94 78 LEU A O 1
ATOM 612 N N . VAL A 1 79 ? -7.179 -0.802 2.541 1.00 95.06 79 VAL A N 1
ATOM 613 C CA . VAL A 1 79 ? -6.279 -1.250 1.481 1.00 95.06 79 VAL A CA 1
ATOM 614 C C . VAL A 1 79 ? -4.942 -0.548 1.675 1.00 95.06 79 VAL A C 1
ATOM 616 O O . VAL A 1 79 ? -4.854 0.670 1.501 1.00 95.06 79 VAL A O 1
ATOM 619 N N . ARG A 1 80 ? -3.907 -1.309 2.038 1.00 96.06 80 ARG A N 1
ATOM 620 C CA . ARG A 1 80 ? -2.537 -0.814 2.188 1.00 96.06 80 ARG A CA 1
ATOM 621 C C . ARG A 1 80 ? -1.699 -1.237 0.995 1.00 96.06 80 ARG A C 1
ATOM 623 O O . ARG A 1 80 ? -1.459 -2.418 0.757 1.00 96.06 80 ARG A O 1
ATOM 630 N N . PHE A 1 81 ? -1.224 -0.254 0.249 1.00 96.56 81 PHE A N 1
ATOM 631 C CA . PHE A 1 81 ? -0.289 -0.448 -0.847 1.00 96.56 81 PHE A CA 1
ATOM 632 C C . PHE A 1 81 ? 1.136 -0.366 -0.321 1.00 96.56 81 PHE A C 1
ATOM 634 O O . PHE A 1 81 ? 1.461 0.570 0.403 1.00 96.56 81 PHE A O 1
ATOM 641 N N . HIS A 1 82 ? 1.997 -1.285 -0.744 1.00 96.31 82 HIS A N 1
ATOM 642 C CA . HIS A 1 82 ? 3.430 -1.249 -0.483 1.00 96.31 82 HIS A CA 1
ATOM 643 C C . HIS A 1 82 ? 4.173 -0.959 -1.782 1.00 96.31 82 HIS A C 1
ATOM 645 O O . HIS A 1 82 ? 4.021 -1.668 -2.782 1.00 96.31 82 HIS A O 1
ATOM 651 N N . PHE A 1 83 ? 5.011 0.069 -1.740 1.00 94.81 83 PHE A N 1
ATOM 652 C CA . PHE A 1 83 ? 5.787 0.556 -2.865 1.00 94.81 83 PHE A CA 1
ATOM 653 C C . PHE A 1 83 ? 7.266 0.663 -2.504 1.00 94.81 83 PHE A C 1
ATOM 655 O O . PHE A 1 83 ? 7.638 1.041 -1.395 1.00 94.81 83 PHE A O 1
ATOM 662 N N . CYS A 1 84 ? 8.125 0.347 -3.463 1.00 93.00 84 CYS A N 1
ATOM 663 C CA . CYS A 1 84 ? 9.559 0.561 -3.367 1.00 93.00 84 CYS A CA 1
ATOM 664 C C . CYS A 1 84 ? 10.146 0.634 -4.775 1.00 93.00 84 CYS A C 1
ATOM 666 O O . CYS A 1 84 ? 9.954 -0.277 -5.588 1.00 93.00 84 CYS A O 1
ATOM 668 N N . ASP A 1 85 ? 10.867 1.718 -5.065 1.00 91.25 85 ASP A N 1
ATOM 669 C CA . ASP A 1 85 ? 11.544 1.870 -6.348 1.00 91.25 85 ASP A CA 1
ATOM 670 C C . ASP A 1 85 ? 12.836 1.041 -6.379 1.00 91.25 85 ASP A C 1
ATOM 672 O O . ASP A 1 85 ? 13.905 1.483 -5.948 1.00 91.25 85 ASP A O 1
ATOM 676 N N . ILE A 1 86 ? 12.708 -0.188 -6.878 1.00 90.31 86 ILE A N 1
ATOM 677 C CA . ILE A 1 86 ? 13.801 -1.155 -7.043 1.00 90.31 86 ILE A CA 1
ATOM 678 C C . ILE A 1 86 ? 14.396 -1.163 -8.461 1.00 90.31 86 ILE A C 1
ATOM 680 O O . ILE A 1 86 ? 15.300 -1.952 -8.758 1.00 90.31 86 ILE A O 1
ATOM 684 N N . LEU A 1 87 ? 13.901 -0.297 -9.351 1.00 85.38 87 LEU A N 1
ATOM 685 C CA . LEU A 1 87 ? 14.310 -0.215 -10.750 1.00 85.38 87 LEU A CA 1
ATOM 686 C C . LEU A 1 87 ? 15.484 0.768 -10.857 1.00 85.38 87 LEU A C 1
ATOM 688 O O . LEU A 1 87 ? 15.307 1.944 -11.138 1.00 85.38 87 LEU A O 1
ATOM 692 N N . SER A 1 88 ? 16.704 0.290 -10.597 1.00 63.06 88 SER A N 1
ATOM 693 C CA . SER A 1 88 ? 17.936 1.079 -10.385 1.00 63.06 88 SER A CA 1
ATOM 694 C C . SER A 1 88 ? 18.469 1.901 -11.584 1.00 63.06 88 SER A C 1
ATOM 696 O O . SER A 1 88 ? 19.682 2.007 -11.761 1.00 63.06 88 SER A O 1
ATOM 698 N N . ASN A 1 89 ? 17.620 2.483 -12.432 1.00 66.25 89 ASN A N 1
ATOM 699 C CA . ASN A 1 89 ? 18.037 3.216 -13.623 1.00 66.25 89 ASN A CA 1
ATOM 700 C C . ASN A 1 89 ? 17.442 4.641 -13.660 1.00 66.25 89 ASN A C 1
ATOM 702 O O . ASN A 1 89 ? 16.225 4.793 -13.756 1.00 66.25 89 ASN A O 1
ATOM 706 N N . PRO A 1 90 ? 18.285 5.693 -13.683 1.00 55.09 90 PRO A N 1
ATOM 707 C CA . PRO A 1 90 ? 17.845 7.092 -13.673 1.00 55.09 90 PRO A CA 1
ATOM 708 C C . PRO A 1 90 ? 17.042 7.521 -14.913 1.00 55.09 90 PRO A C 1
ATOM 710 O O . PRO A 1 90 ? 16.450 8.599 -14.905 1.00 55.09 90 PRO A O 1
ATOM 713 N N . HIS A 1 91 ? 17.013 6.709 -15.976 1.00 56.00 91 HIS A N 1
ATOM 714 C CA . HIS A 1 91 ? 16.219 6.981 -17.180 1.00 56.00 91 HIS A CA 1
ATOM 715 C C . HIS A 1 91 ? 14.751 6.552 -17.045 1.00 56.00 91 HIS A C 1
ATOM 717 O O . HIS A 1 91 ? 13.924 6.998 -17.836 1.00 56.00 91 HIS A O 1
ATOM 723 N N . PHE A 1 92 ? 14.409 5.736 -16.044 1.00 64.69 92 PHE A N 1
ATOM 724 C CA . PHE A 1 92 ? 13.043 5.278 -15.801 1.00 64.69 92 PHE A CA 1
ATOM 725 C C . PHE A 1 92 ? 12.480 5.976 -14.569 1.00 64.69 92 PHE A C 1
ATOM 727 O O . PHE A 1 92 ? 12.525 5.457 -13.460 1.00 64.69 92 PHE A O 1
ATOM 734 N N . ARG A 1 93 ? 11.942 7.183 -14.764 1.00 72.31 93 ARG A N 1
ATOM 735 C CA . ARG A 1 93 ? 11.168 7.844 -13.710 1.00 72.31 93 ARG A CA 1
ATOM 736 C C . ARG A 1 93 ? 9.866 7.095 -13.509 1.00 72.31 93 ARG A C 1
ATOM 738 O O . ARG A 1 93 ? 8.994 7.155 -14.371 1.00 72.31 93 ARG A O 1
ATOM 745 N N . LEU A 1 94 ? 9.751 6.405 -12.385 1.00 83.06 94 LEU A N 1
ATOM 746 C CA . LEU A 1 94 ? 8.543 5.705 -11.992 1.00 83.06 94 LEU A CA 1
ATOM 747 C C . LEU A 1 94 ? 7.456 6.723 -11.617 1.00 83.06 94 LEU A C 1
ATOM 749 O O . LEU A 1 94 ? 7.554 7.393 -10.589 1.00 83.06 94 LEU A O 1
ATOM 753 N N . TYR A 1 95 ? 6.465 6.877 -12.494 1.00 86.31 95 TYR A N 1
ATOM 754 C CA . TYR A 1 95 ? 5.462 7.932 -12.408 1.00 86.31 95 TYR A CA 1
ATOM 755 C C . TYR A 1 95 ? 4.101 7.423 -12.886 1.00 86.31 95 TYR A C 1
ATOM 757 O O . TYR A 1 95 ? 3.845 7.303 -14.085 1.00 86.31 95 TYR A O 1
ATOM 765 N N . PHE A 1 96 ? 3.224 7.097 -11.940 1.00 92.44 96 PHE A N 1
ATOM 766 C CA . PHE A 1 96 ? 2.040 6.288 -12.224 1.00 92.44 96 PHE A CA 1
ATOM 767 C C . PHE A 1 96 ? 0.836 6.679 -11.371 1.00 92.44 96 PHE A C 1
ATOM 769 O O . PHE A 1 96 ? 0.941 7.437 -10.413 1.00 92.44 96 PHE A O 1
ATOM 776 N N . ASN A 1 97 ? -0.333 6.187 -11.746 1.00 94.19 97 ASN A N 1
ATOM 777 C CA . ASN A 1 97 ? -1.588 6.408 -11.046 1.00 94.19 97 ASN A CA 1
ATOM 778 C C . ASN A 1 97 ? -1.998 5.149 -10.276 1.00 94.19 97 ASN A C 1
ATOM 780 O O . ASN A 1 97 ? -1.737 4.028 -10.721 1.00 94.19 97 ASN A O 1
ATOM 784 N N . VAL A 1 98 ? -2.686 5.343 -9.152 1.00 96.19 98 VAL A N 1
ATOM 785 C CA . VAL A 1 98 ? -3.232 4.272 -8.307 1.00 96.19 98 VAL A CA 1
ATOM 786 C C . VAL A 1 98 ? -4.750 4.376 -8.286 1.00 96.19 98 VAL A C 1
ATOM 788 O O . VAL A 1 98 ? -5.301 5.464 -8.093 1.00 96.19 98 VAL A O 1
ATOM 791 N N . TYR A 1 99 ? -5.423 3.243 -8.460 1.00 96.00 99 TYR A N 1
ATOM 792 C CA . TYR A 1 99 ? -6.872 3.145 -8.551 1.00 96.00 99 TYR A CA 1
ATOM 793 C C . TYR A 1 99 ? -7.425 2.049 -7.643 1.00 96.00 99 TYR A C 1
ATOM 795 O O . TYR A 1 99 ? -6.810 0.997 -7.462 1.00 96.00 99 TYR A O 1
ATOM 803 N N . ILE A 1 100 ? -8.634 2.282 -7.141 1.00 94.69 100 ILE A N 1
ATOM 804 C CA . ILE A 1 100 ? -9.484 1.268 -6.516 1.00 94.69 100 ILE A CA 1
ATOM 805 C C . ILE A 1 100 ? -10.846 1.341 -7.203 1.00 94.69 100 ILE A C 1
ATOM 807 O O . ILE A 1 100 ? -11.478 2.397 -7.237 1.00 94.69 100 ILE A O 1
ATOM 811 N N . GLY A 1 101 ? -11.297 0.239 -7.796 1.00 90.25 101 GLY A N 1
ATOM 812 C CA . GLY A 1 101 ? -12.456 0.240 -8.683 1.00 90.25 101 GLY A CA 1
ATOM 813 C C . GLY A 1 101 ? -12.259 1.239 -9.826 1.00 90.25 101 GLY A C 1
ATOM 814 O O . GLY A 1 101 ? -11.253 1.215 -10.530 1.00 90.25 101 GLY A O 1
ATOM 815 N N . SER A 1 102 ? -13.216 2.150 -9.993 1.00 87.62 102 SER A N 1
ATOM 816 C CA . SER A 1 102 ? -13.126 3.254 -10.961 1.00 87.62 102 SER A CA 1
ATOM 817 C C . SER A 1 102 ? -12.542 4.545 -10.371 1.00 87.62 102 SER A C 1
ATOM 819 O O . SER A 1 102 ? -12.516 5.569 -11.051 1.00 87.62 102 SER A O 1
ATOM 821 N N . TRP A 1 103 ? -12.126 4.539 -9.103 1.00 90.25 103 TRP A N 1
ATOM 822 C CA . TRP A 1 103 ? -11.701 5.741 -8.393 1.00 90.25 103 TRP A CA 1
ATOM 823 C C . TRP A 1 103 ? -10.196 5.931 -8.537 1.00 90.25 103 TRP A C 1
ATOM 825 O O . TRP A 1 103 ? -9.421 5.024 -8.245 1.00 90.25 103 TRP A O 1
ATOM 835 N N . LEU A 1 104 ? -9.783 7.128 -8.959 1.00 90.88 104 LEU A N 1
ATOM 836 C CA . LEU A 1 104 ? -8.385 7.550 -8.950 1.00 90.88 104 LEU A CA 1
ATOM 837 C C . LEU A 1 104 ? -8.006 7.946 -7.523 1.00 90.88 104 LEU A C 1
ATOM 839 O O . LEU A 1 104 ? -8.386 9.013 -7.047 1.00 90.88 104 LEU A O 1
ATOM 843 N N . VAL A 1 105 ? -7.278 7.066 -6.847 1.00 92.56 105 VAL A N 1
ATOM 844 C CA . VAL A 1 105 ? -6.892 7.240 -5.447 1.00 92.56 105 VAL A CA 1
ATOM 845 C C . VAL A 1 105 ? -5.672 8.142 -5.330 1.00 92.56 105 VAL A C 1
ATOM 847 O O . VAL A 1 105 ? -5.641 9.037 -4.490 1.00 92.56 105 VAL A O 1
ATOM 850 N N . TYR A 1 106 ? -4.676 7.927 -6.189 1.00 92.44 106 TYR A N 1
ATOM 851 C CA . TYR A 1 106 ? -3.495 8.776 -6.253 1.00 92.44 106 TYR A CA 1
ATOM 852 C C . TYR A 1 106 ? -3.151 9.068 -7.702 1.00 92.44 106 TYR A C 1
ATOM 854 O O . TYR A 1 106 ? -2.957 8.155 -8.506 1.00 92.44 106 TYR A O 1
ATOM 862 N N . GLN A 1 107 ? -3.058 10.352 -8.027 1.00 92.12 107 GLN A N 1
ATOM 863 C CA . GLN A 1 107 ? -2.633 10.797 -9.341 1.00 92.12 107 GLN A CA 1
ATOM 864 C C . GLN A 1 107 ? -1.134 11.078 -9.326 1.00 92.12 107 GLN A C 1
ATOM 866 O O . GLN A 1 107 ? -0.658 11.800 -8.452 1.00 92.12 107 GLN A O 1
ATOM 871 N N . ASN A 1 108 ? -0.412 10.599 -10.339 1.00 89.69 108 ASN A N 1
ATOM 872 C CA . ASN A 1 108 ? 0.963 11.009 -10.610 1.00 89.69 108 ASN A CA 1
ATOM 873 C C . ASN A 1 108 ? 1.935 10.735 -9.440 1.00 89.69 108 ASN A C 1
ATOM 875 O O . ASN A 1 108 ? 2.705 11.610 -9.031 1.00 89.69 108 ASN A O 1
ATOM 879 N N . LEU A 1 109 ? 1.870 9.524 -8.886 1.00 90.25 109 LEU A N 1
ATOM 880 C CA . LEU A 1 109 ? 2.717 9.044 -7.801 1.00 90.25 109 LEU A CA 1
ATOM 881 C C . LEU A 1 109 ? 4.187 9.005 -8.231 1.00 90.25 109 LEU A C 1
ATOM 883 O O . LEU A 1 109 ? 4.536 8.346 -9.206 1.00 90.25 109 LEU A O 1
ATOM 887 N N . ASP A 1 110 ? 5.030 9.699 -7.466 1.00 88.50 110 ASP A N 1
ATOM 888 C CA . ASP A 1 110 ? 6.479 9.801 -7.649 1.00 88.50 110 ASP A CA 1
ATOM 889 C C . ASP A 1 110 ? 7.162 9.370 -6.353 1.00 88.50 110 ASP A C 1
ATOM 891 O O . ASP A 1 110 ? 7.259 10.145 -5.397 1.00 88.50 110 ASP A O 1
ATOM 895 N N . LEU A 1 111 ? 7.598 8.111 -6.303 1.00 87.62 111 LEU A N 1
ATOM 896 C CA . LEU A 1 111 ? 8.175 7.539 -5.087 1.00 87.62 111 LEU A CA 1
ATOM 897 C C . LEU A 1 111 ? 9.455 8.267 -4.670 1.00 87.62 111 LEU A C 1
ATOM 899 O O . LEU A 1 111 ? 9.655 8.498 -3.483 1.00 87.62 111 LEU A O 1
ATOM 903 N N . LEU A 1 112 ? 10.279 8.707 -5.626 1.00 85.19 112 LEU A N 1
ATOM 904 C CA . LEU A 1 112 ? 11.535 9.395 -5.326 1.00 85.19 112 LEU A CA 1
ATOM 905 C C . LEU A 1 112 ? 11.301 10.734 -4.614 1.00 85.19 112 LEU A C 1
ATOM 907 O O . LEU A 1 112 ? 12.083 11.109 -3.740 1.00 85.19 112 LEU A O 1
ATOM 911 N N . LYS A 1 113 ? 10.219 11.449 -4.952 1.00 85.50 113 LYS A N 1
ATOM 912 C CA . LYS A 1 113 ? 9.830 12.679 -4.238 1.00 85.50 113 LYS A CA 1
ATOM 913 C C . LYS A 1 113 ? 9.330 12.419 -2.823 1.00 85.50 113 LYS A C 1
ATOM 915 O O . LYS A 1 113 ? 9.501 13.286 -1.975 1.00 85.50 113 LYS A O 1
ATOM 920 N N . LEU A 1 114 ? 8.689 11.276 -2.589 1.00 86.12 114 LEU A N 1
ATOM 921 C CA . LEU A 1 114 ? 8.131 10.930 -1.282 1.00 86.12 114 LEU A CA 1
ATOM 922 C C . LEU A 1 114 ? 9.197 10.389 -0.331 1.00 86.12 114 LEU A C 1
ATOM 924 O O . LEU A 1 114 ? 9.191 10.722 0.850 1.00 86.12 114 LEU A O 1
ATOM 928 N N . THR A 1 115 ? 10.114 9.566 -0.835 1.00 84.75 115 THR A N 1
ATOM 929 C CA . THR A 1 115 ? 11.078 8.849 0.006 1.00 84.75 115 THR A CA 1
ATOM 930 C C . THR A 1 115 ? 12.459 9.494 0.048 1.00 84.75 115 THR A C 1
ATOM 932 O O . THR A 1 115 ? 13.260 9.150 0.916 1.00 84.75 115 THR A O 1
ATOM 935 N N . PHE A 1 116 ? 12.769 10.403 -0.885 1.00 83.00 116 PHE A N 1
ATOM 936 C CA . PHE A 1 116 ? 14.077 11.056 -1.052 1.00 83.00 116 PHE A CA 1
ATOM 937 C C . PHE A 1 116 ? 15.263 10.099 -1.277 1.00 83.00 116 PHE A C 1
ATOM 939 O O . PHE A 1 116 ? 16.413 10.537 -1.331 1.00 83.00 116 PHE A O 1
ATOM 946 N N . SER A 1 117 ? 15.006 8.800 -1.438 1.00 84.69 117 SER A N 1
ATOM 947 C CA . SER A 1 117 ? 16.015 7.767 -1.649 1.00 84.69 117 SER A CA 1
ATOM 948 C C . SER A 1 117 ? 15.464 6.672 -2.550 1.00 84.69 117 SER A C 1
ATOM 950 O O . SER A 1 117 ? 14.365 6.161 -2.341 1.00 84.69 117 SER A O 1
ATOM 952 N N . LEU A 1 118 ? 16.274 6.241 -3.514 1.00 85.50 118 LEU A N 1
ATOM 953 C CA . LEU A 1 118 ? 15.992 5.021 -4.268 1.00 85.50 118 LEU A CA 1
ATOM 954 C C . LEU A 1 118 ? 15.993 3.812 -3.330 1.00 85.50 118 LEU A C 1
ATOM 956 O O . LEU A 1 118 ? 16.723 3.796 -2.334 1.00 85.50 118 LEU A O 1
ATOM 960 N N . GLY A 1 119 ? 15.148 2.829 -3.634 1.00 88.50 119 GLY A N 1
ATOM 961 C CA . GLY A 1 119 ? 14.999 1.622 -2.829 1.00 88.50 119 GLY A CA 1
ATOM 962 C C . GLY A 1 119 ? 14.413 1.837 -1.432 1.00 88.50 119 GLY A C 1
ATOM 963 O O . GLY A 1 119 ? 14.281 0.876 -0.679 1.00 88.50 119 GLY A O 1
ATOM 964 N N . ALA A 1 120 ? 14.043 3.064 -1.061 1.00 91.00 120 ALA A N 1
ATOM 965 C CA . ALA A 1 120 ? 13.376 3.309 0.207 1.00 91.00 120 ALA A CA 1
ATOM 966 C C . ALA A 1 120 ? 11.910 2.840 0.134 1.00 91.00 120 ALA A C 1
ATOM 968 O O . ALA A 1 120 ? 11.201 3.207 -0.809 1.00 91.00 120 ALA A O 1
ATOM 969 N N . PRO A 1 121 ? 11.453 2.017 1.092 1.00 93.44 121 PRO A N 1
ATOM 970 C CA . PRO A 1 121 ? 10.061 1.601 1.186 1.00 93.44 121 PRO A CA 1
ATOM 971 C C . PRO A 1 121 ? 9.101 2.771 1.413 1.00 93.44 121 PRO A C 1
ATOM 973 O O . PRO A 1 121 ? 9.440 3.768 2.049 1.00 93.44 121 PRO A O 1
ATOM 976 N N . TYR A 1 122 ? 7.872 2.608 0.946 1.00 92.50 122 TYR A N 1
ATOM 977 C CA . TYR A 1 122 ? 6.747 3.497 1.199 1.00 92.50 122 TYR A CA 1
ATOM 978 C C . TYR A 1 122 ? 5.470 2.659 1.270 1.00 92.50 122 TYR A C 1
ATOM 980 O O . TYR A 1 122 ? 5.315 1.715 0.497 1.00 92.50 122 TYR A O 1
ATOM 988 N N . PHE A 1 123 ? 4.554 2.991 2.178 1.00 93.62 123 PHE A N 1
ATOM 989 C CA . PHE A 1 123 ? 3.209 2.426 2.153 1.00 93.62 123 PHE A CA 1
ATOM 990 C C . PHE A 1 123 ? 2.161 3.531 2.122 1.00 93.62 123 PHE A C 1
ATOM 992 O O . PHE A 1 123 ? 2.409 4.657 2.555 1.00 93.62 123 PHE A O 1
ATOM 999 N N . MET A 1 124 ? 0.991 3.193 1.597 1.00 92.25 124 MET A N 1
ATOM 1000 C CA . MET A 1 124 ? -0.139 4.099 1.477 1.00 92.25 124 MET A CA 1
ATOM 1001 C C . MET A 1 124 ? -1.428 3.374 1.842 1.00 92.25 124 MET A C 1
ATOM 1003 O O . MET A 1 124 ? -1.726 2.329 1.271 1.00 92.25 124 MET A O 1
ATOM 1007 N N . ASP A 1 125 ? -2.205 3.984 2.732 1.0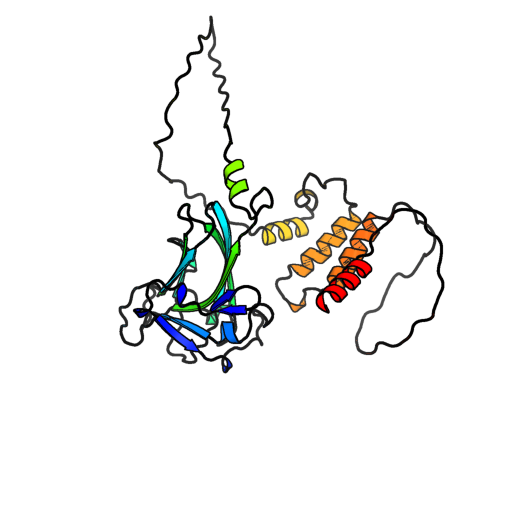0 93.94 125 ASP A N 1
ATOM 1008 C CA . ASP A 1 125 ? -3.438 3.420 3.277 1.00 93.94 125 ASP A CA 1
ATOM 1009 C C . ASP A 1 125 ? -4.667 4.110 2.702 1.00 93.94 125 ASP A C 1
ATOM 1011 O O . ASP A 1 125 ? -4.734 5.339 2.617 1.00 93.94 125 ASP A O 1
ATOM 1015 N N . VAL A 1 126 ? -5.661 3.313 2.319 1.00 91.81 126 VAL A N 1
ATOM 1016 C CA . VAL A 1 126 ? -6.894 3.801 1.706 1.00 91.81 126 VAL A CA 1
ATOM 1017 C C . VAL A 1 126 ? -8.068 3.014 2.251 1.00 91.81 126 VAL A C 1
ATOM 1019 O O . VAL A 1 126 ? -8.094 1.793 2.153 1.00 91.81 126 VAL A O 1
ATOM 1022 N N . ILE A 1 127 ? -9.070 3.709 2.782 1.00 92.50 127 ILE A N 1
ATOM 1023 C CA . ILE A 1 127 ? -10.328 3.077 3.183 1.00 92.50 127 ILE A CA 1
ATOM 1024 C C . ILE A 1 127 ? -11.300 3.126 2.006 1.00 92.50 127 ILE A C 1
ATOM 1026 O O . ILE A 1 127 ? -11.549 4.194 1.438 1.00 92.50 127 ILE A O 1
ATOM 1030 N N . THR A 1 128 ? -11.856 1.972 1.650 1.00 90.50 128 THR A N 1
ATOM 1031 C CA . THR A 1 128 ? -12.841 1.821 0.576 1.00 90.50 128 THR A CA 1
ATOM 1032 C C . THR A 1 128 ? -13.970 0.894 1.003 1.00 90.50 128 THR A C 1
ATOM 1034 O O . THR A 1 128 ? -13.773 -0.012 1.806 1.00 90.50 128 THR A O 1
ATOM 1037 N N . ARG A 1 129 ? -15.164 1.093 0.448 1.00 87.75 129 ARG A N 1
ATOM 1038 C CA . ARG A 1 129 ? -16.308 0.207 0.679 1.00 87.75 129 ARG A CA 1
ATOM 1039 C C . ARG A 1 129 ? -16.378 -0.832 -0.434 1.00 87.75 129 ARG A C 1
ATOM 1041 O O . ARG A 1 129 ? -16.240 -0.476 -1.606 1.00 87.75 129 ARG A O 1
ATOM 1048 N N . ALA A 1 130 ? -16.592 -2.097 -0.079 1.00 85.81 130 ALA A N 1
ATOM 1049 C CA . ALA A 1 130 ? -16.775 -3.151 -1.070 1.00 85.81 130 ALA A CA 1
ATOM 1050 C C . ALA A 1 130 ? -18.029 -2.905 -1.920 1.00 85.81 130 ALA A C 1
ATOM 1052 O O . ALA A 1 130 ? -19.063 -2.460 -1.415 1.00 85.81 130 ALA A O 1
ATOM 1053 N N . SER A 1 131 ? -17.920 -3.218 -3.213 1.00 81.25 131 SER A N 1
ATOM 1054 C CA . SER A 1 131 ? -19.049 -3.234 -4.144 1.00 81.25 131 SER A CA 1
ATOM 1055 C C . SER A 1 131 ? -20.085 -4.273 -3.711 1.00 81.25 131 SER A C 1
ATOM 1057 O O . SER A 1 131 ? -19.727 -5.322 -3.174 1.00 81.25 131 SER A O 1
ATOM 1059 N N . ASP A 1 132 ? -21.358 -4.037 -4.034 1.00 80.88 132 ASP A N 1
ATOM 1060 C CA . ASP A 1 132 ? -22.440 -5.011 -3.826 1.00 80.88 132 ASP A CA 1
ATOM 1061 C C . ASP A 1 132 ? -22.205 -6.324 -4.599 1.00 80.88 132 ASP A C 1
ATOM 1063 O O . ASP A 1 132 ? -22.798 -7.351 -4.286 1.00 80.88 132 ASP A O 1
ATOM 1067 N N . THR A 1 133 ? -21.309 -6.310 -5.593 1.00 84.88 133 THR A N 1
ATOM 1068 C CA . THR A 1 133 ? -20.882 -7.502 -6.342 1.00 84.88 133 THR A CA 1
ATOM 1069 C C . THR A 1 133 ? -19.952 -8.428 -5.556 1.00 84.88 133 THR A C 1
ATOM 1071 O O . THR A 1 133 ? -19.632 -9.495 -6.065 1.00 84.88 133 THR A O 1
ATOM 1074 N N . GLY A 1 134 ? -19.465 -8.021 -4.376 1.00 87.50 134 GLY A N 1
ATOM 1075 C CA . GLY A 1 134 ? -18.491 -8.794 -3.596 1.00 87.50 134 GLY A CA 1
ATOM 1076 C C . GLY A 1 134 ? -17.095 -8.847 -4.226 1.00 87.50 134 GLY A C 1
ATOM 1077 O O . GLY A 1 134 ? -16.325 -9.762 -3.966 1.00 87.50 134 GLY A O 1
ATOM 1078 N N . MET A 1 135 ? -16.769 -7.878 -5.085 1.00 90.69 135 MET A N 1
ATOM 1079 C CA . MET A 1 135 ? -15.461 -7.800 -5.737 1.00 90.69 135 MET A CA 1
ATOM 1080 C C . MET A 1 135 ? -14.809 -6.446 -5.485 1.00 90.69 135 MET A C 1
ATOM 1082 O O . MET A 1 135 ? -15.468 -5.401 -5.560 1.00 90.69 135 MET A O 1
ATOM 1086 N N . LEU A 1 136 ? -13.503 -6.470 -5.229 1.00 93.75 136 LEU A N 1
ATOM 1087 C CA . LEU A 1 136 ? -12.664 -5.293 -5.071 1.00 93.75 136 LEU A CA 1
ATOM 1088 C C . LEU A 1 136 ? -11.553 -5.300 -6.119 1.00 93.75 136 LEU A C 1
ATOM 1090 O O . LEU A 1 136 ? -10.681 -6.167 -6.123 1.00 93.75 136 LEU A O 1
ATOM 1094 N N . ASN A 1 137 ? -11.567 -4.290 -6.988 1.00 94.94 137 ASN A N 1
ATOM 1095 C CA . ASN A 1 137 ? -10.542 -4.123 -8.010 1.00 94.94 137 ASN A CA 1
ATOM 1096 C C . ASN A 1 137 ? -9.497 -3.142 -7.495 1.00 94.94 137 ASN A C 1
ATOM 1098 O O . ASN A 1 137 ? -9.835 -2.027 -7.099 1.00 94.94 137 ASN A O 1
ATOM 1102 N N . VAL A 1 138 ? -8.230 -3.514 -7.579 1.00 96.75 138 VAL A N 1
ATOM 1103 C CA . VAL A 1 138 ? -7.104 -2.624 -7.297 1.00 96.75 138 VAL A CA 1
ATOM 1104 C C . VAL A 1 138 ? -6.284 -2.501 -8.564 1.00 96.75 138 VAL A C 1
ATOM 1106 O O . VAL A 1 138 ? -6.110 -3.480 -9.284 1.00 96.75 138 VAL A O 1
ATOM 1109 N N . SER A 1 139 ? -5.832 -1.303 -8.922 1.00 96.88 139 SER A N 1
ATOM 1110 C CA . SER A 1 139 ? -5.051 -1.140 -10.147 1.00 96.88 139 SER A CA 1
ATOM 1111 C C . SER A 1 139 ? -3.972 -0.084 -10.049 1.00 96.88 139 SER A C 1
ATOM 1113 O O . SER A 1 139 ? -4.131 0.934 -9.382 1.00 96.88 139 SER A O 1
ATOM 1115 N N . VAL A 1 140 ? -2.898 -0.306 -10.796 1.00 95.88 140 VAL A N 1
ATOM 1116 C CA . VAL A 1 140 ? -1.876 0.702 -11.068 1.00 95.88 140 VAL A CA 1
ATOM 1117 C C . VAL A 1 140 ? -1.781 0.898 -12.571 1.00 95.88 140 VAL A C 1
ATOM 1119 O O . VAL A 1 140 ? -1.845 -0.057 -13.342 1.00 95.88 140 VAL A O 1
ATOM 1122 N N . GLY A 1 141 ? -1.681 2.144 -13.003 1.00 92.88 141 GLY A N 1
ATOM 1123 C CA . GLY A 1 141 ? -1.740 2.488 -14.417 1.00 92.88 141 GLY A CA 1
ATOM 1124 C C . GLY A 1 141 ? -0.805 3.629 -14.754 1.00 92.88 141 GLY A C 1
ATOM 1125 O O . GLY A 1 141 ? -0.409 4.379 -13.860 1.00 92.88 141 GLY A O 1
ATOM 1126 N N . PRO A 1 142 ? -0.437 3.784 -16.027 1.00 90.56 142 PRO A N 1
ATOM 1127 C CA . PRO A 1 142 ? 0.477 4.837 -16.410 1.00 90.56 142 PRO A CA 1
ATOM 1128 C C . PRO A 1 142 ? -0.113 6.229 -16.204 1.00 90.56 142 PRO A C 1
ATOM 1130 O O . PRO A 1 142 ? -1.327 6.445 -16.227 1.00 90.56 142 PRO A O 1
ATOM 1133 N N . SER A 1 143 ? 0.776 7.195 -15.987 1.00 85.88 143 SER A N 1
ATOM 1134 C CA . SER A 1 143 ? 0.403 8.602 -15.977 1.00 85.88 143 SER A CA 1
ATOM 1135 C C . SER A 1 143 ? 0.213 9.131 -17.403 1.00 85.88 143 SER A C 1
ATOM 1137 O O . SER A 1 143 ? 0.941 8.766 -18.322 1.00 85.88 143 SER A O 1
ATOM 1139 N N . ASN A 1 144 ? -0.725 10.068 -17.564 1.00 77.69 144 ASN A N 1
ATOM 1140 C CA . ASN A 1 144 ? -0.931 10.809 -18.813 1.00 77.69 144 ASN A CA 1
ATOM 1141 C C . ASN A 1 144 ? 0.094 11.943 -19.010 1.00 77.69 144 ASN A C 1
ATOM 1143 O O . ASN A 1 144 ? 0.038 12.671 -20.001 1.00 77.69 144 ASN A O 1
ATOM 1147 N N . VAL A 1 145 ? 0.998 12.152 -18.049 1.00 74.31 14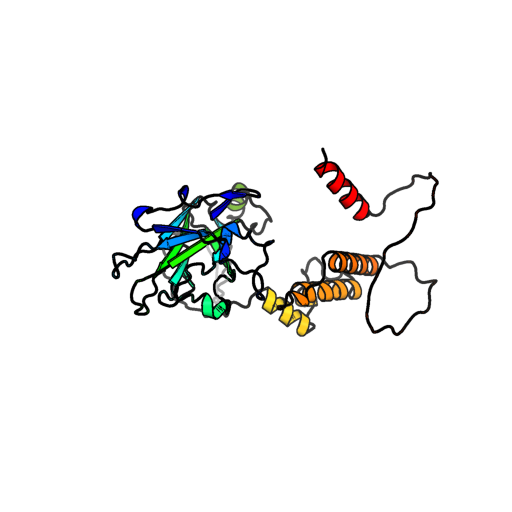5 VAL A N 1
ATOM 1148 C CA . VAL A 1 145 ? 2.097 13.112 -18.178 1.00 74.31 145 VAL A CA 1
ATOM 1149 C C . VAL A 1 145 ? 3.130 12.489 -19.108 1.00 74.31 145 VAL A C 1
ATOM 1151 O O . VAL A 1 145 ? 3.642 11.428 -18.784 1.00 74.31 145 VAL A O 1
ATOM 1154 N N . GLY A 1 146 ? 3.397 13.128 -20.255 1.00 62.25 146 GLY A N 1
ATOM 1155 C CA . GLY A 1 146 ? 4.154 12.609 -21.408 1.00 62.25 146 GLY A CA 1
ATOM 1156 C C . GLY A 1 146 ? 5.593 12.154 -21.136 1.00 62.25 146 GLY A C 1
ATOM 1157 O O . GLY A 1 146 ? 6.547 12.757 -21.627 1.00 62.25 146 GLY A O 1
ATOM 1158 N N . ILE A 1 147 ? 5.738 11.080 -20.368 1.00 67.44 147 ILE A N 1
ATOM 1159 C CA . ILE A 1 147 ? 6.972 10.344 -20.141 1.00 67.44 147 ILE A CA 1
ATOM 1160 C C . ILE A 1 147 ? 7.192 9.362 -21.299 1.00 67.44 147 ILE A C 1
ATOM 1162 O O . ILE A 1 147 ? 6.252 8.684 -21.720 1.00 67.44 147 ILE A O 1
ATOM 1166 N N . PRO A 1 148 ? 8.419 9.267 -21.841 1.00 63.16 148 PRO A N 1
ATOM 1167 C CA . PRO A 1 148 ? 8.757 8.192 -22.757 1.00 63.16 148 PRO A CA 1
ATOM 1168 C C . PRO A 1 148 ? 8.731 6.879 -21.968 1.00 63.16 148 PRO A C 1
ATOM 1170 O O . PRO A 1 148 ? 9.468 6.733 -20.997 1.00 63.16 148 PRO A O 1
ATOM 1173 N N . TYR A 1 149 ? 7.887 5.948 -22.409 1.00 72.56 149 TYR A N 1
ATOM 1174 C CA . TYR A 1 149 ? 7.584 4.662 -21.774 1.00 72.56 149 TYR A CA 1
ATOM 1175 C C . TYR A 1 149 ? 6.730 4.772 -20.496 1.00 72.56 149 TYR A C 1
ATOM 1177 O O . TYR A 1 149 ? 7.251 5.061 -19.415 1.00 72.56 149 TYR A O 1
ATOM 1185 N N . PRO A 1 150 ? 5.414 4.511 -20.596 1.00 79.75 150 PRO A N 1
ATOM 1186 C CA . PRO A 1 150 ? 4.527 4.431 -19.439 1.00 79.75 150 PRO A CA 1
ATOM 1187 C C . PRO A 1 150 ? 5.025 3.383 -18.443 1.00 79.75 150 PRO A C 1
ATOM 1189 O O . PRO A 1 150 ? 5.473 2.313 -18.838 1.00 79.75 150 PRO A O 1
ATOM 1192 N N . ASN A 1 151 ? 4.930 3.641 -17.147 1.00 86.38 151 ASN A N 1
ATOM 1193 C CA . ASN A 1 151 ? 5.279 2.655 -16.131 1.00 86.38 151 ASN A CA 1
ATOM 1194 C C . ASN A 1 151 ? 4.268 2.677 -14.990 1.00 86.38 151 ASN A C 1
ATOM 1196 O O . ASN A 1 151 ? 3.519 3.632 -14.824 1.00 86.38 151 ASN A O 1
ATOM 1200 N N . ALA A 1 152 ? 4.216 1.572 -14.257 1.00 91.69 152 ALA A N 1
ATOM 1201 C CA . ALA A 1 152 ? 3.440 1.401 -13.039 1.00 91.69 152 ALA A CA 1
ATOM 1202 C C . ALA A 1 152 ? 3.991 0.172 -12.312 1.00 91.69 152 ALA A C 1
ATOM 1204 O O . ALA A 1 152 ? 4.425 -0.777 -12.973 1.00 91.69 152 ALA A O 1
ATOM 1205 N N . ILE A 1 153 ? 4.009 0.191 -10.981 1.00 93.56 153 ILE A N 1
ATOM 1206 C CA . ILE A 1 153 ? 4.571 -0.893 -10.170 1.00 93.56 153 ILE A CA 1
ATOM 1207 C C . ILE A 1 153 ? 3.752 -1.089 -8.897 1.00 93.56 153 ILE A C 1
ATOM 1209 O O . ILE A 1 153 ? 3.207 -0.129 -8.355 1.00 93.56 153 ILE A O 1
ATOM 1213 N N . LEU A 1 154 ? 3.707 -2.324 -8.408 1.00 96.62 154 LEU A N 1
ATOM 1214 C CA . LEU A 1 154 ? 3.199 -2.664 -7.085 1.00 96.62 154 LEU A CA 1
ATOM 1215 C C . LEU A 1 154 ? 4.086 -3.746 -6.464 1.00 96.62 154 LEU A C 1
ATOM 1217 O O . LEU A 1 154 ? 4.331 -4.779 -7.091 1.00 96.62 154 LEU A O 1
ATOM 1221 N N . ASN A 1 155 ? 4.575 -3.509 -5.246 1.00 96.69 155 ASN A N 1
ATOM 1222 C CA . ASN A 1 155 ? 5.467 -4.439 -4.548 1.00 96.69 155 ASN A CA 1
ATOM 1223 C C . ASN A 1 155 ? 4.659 -5.387 -3.645 1.00 96.69 155 ASN A C 1
ATOM 1225 O O . ASN A 1 155 ? 4.788 -6.615 -3.708 1.00 96.69 155 ASN A O 1
ATOM 1229 N N . GLY A 1 156 ? 3.738 -4.819 -2.867 1.00 96.50 156 GLY A N 1
ATOM 1230 C CA . GLY A 1 156 ? 2.827 -5.567 -2.007 1.00 96.50 156 GLY A CA 1
ATOM 1231 C C . GLY A 1 156 ? 1.477 -4.883 -1.844 1.00 96.50 156 GLY A C 1
ATOM 1232 O O . GLY A 1 156 ? 1.352 -3.681 -2.078 1.00 96.50 156 GLY A O 1
ATOM 1233 N N . LEU A 1 157 ? 0.470 -5.652 -1.450 1.00 96.75 157 LEU A N 1
ATOM 1234 C CA . LEU A 1 157 ? -0.872 -5.151 -1.181 1.00 96.75 157 LEU A CA 1
ATOM 1235 C C . LEU A 1 157 ? -1.487 -5.930 -0.023 1.00 96.75 157 LEU A C 1
ATOM 1237 O O . LEU A 1 157 ? -1.524 -7.154 -0.079 1.00 96.75 157 LEU A O 1
ATOM 1241 N N . GLU A 1 158 ? -2.002 -5.223 0.976 1.00 94.50 158 GLU A N 1
ATOM 1242 C CA . GLU A 1 158 ? -2.770 -5.790 2.085 1.00 94.50 158 GLU A CA 1
ATOM 1243 C C . GLU A 1 158 ? -4.210 -5.276 2.011 1.00 94.50 158 GLU A C 1
ATOM 1245 O O . GLU A 1 158 ? -4.447 -4.099 1.729 1.00 94.50 158 GLU A O 1
ATOM 1250 N N . ILE A 1 159 ? -5.178 -6.157 2.261 1.00 93.75 159 ILE A N 1
ATOM 1251 C CA . ILE A 1 159 ? -6.604 -5.822 2.283 1.00 93.75 159 ILE A CA 1
ATOM 1252 C C . ILE A 1 159 ? -7.169 -6.352 3.595 1.00 93.75 159 ILE A C 1
ATOM 1254 O O . ILE A 1 159 ? -7.198 -7.558 3.822 1.00 93.75 159 ILE A O 1
ATOM 1258 N N . MET A 1 160 ? -7.605 -5.446 4.463 1.00 92.56 160 MET A N 1
ATOM 1259 C CA . MET A 1 160 ? -8.117 -5.774 5.792 1.00 92.56 160 MET A CA 1
ATOM 1260 C C . MET A 1 160 ? -9.565 -5.317 5.899 1.00 92.56 160 MET A C 1
ATOM 1262 O O . MET A 1 160 ? -9.865 -4.149 5.656 1.00 92.56 160 MET A O 1
ATOM 1266 N N . LYS A 1 161 ? -10.466 -6.229 6.267 1.00 92.19 161 LYS A N 1
ATOM 1267 C CA . LYS A 1 161 ? -11.863 -5.889 6.554 1.00 92.19 161 LYS A CA 1
ATOM 1268 C C . LYS A 1 161 ? -11.940 -5.081 7.852 1.00 92.19 161 LYS A C 1
ATOM 1270 O O . LYS A 1 161 ? -11.317 -5.450 8.843 1.00 92.19 161 LYS A O 1
ATOM 1275 N N . ILE A 1 162 ? -12.716 -4.006 7.841 1.00 87.75 162 ILE A N 1
ATOM 1276 C CA . ILE A 1 162 ? -13.009 -3.168 9.006 1.00 87.75 162 ILE A CA 1
ATOM 1277 C C . ILE A 1 162 ? -14.360 -3.605 9.582 1.00 87.75 162 ILE A C 1
ATOM 1279 O O . ILE A 1 162 ? -15.297 -3.870 8.820 1.00 87.75 162 ILE A O 1
ATOM 1283 N N . SER A 1 163 ? -14.457 -3.700 10.913 1.00 84.38 163 SER A N 1
ATOM 1284 C CA . SER A 1 163 ? -15.717 -4.036 11.577 1.00 84.38 163 SER A CA 1
ATOM 1285 C C . SER A 1 163 ? -16.785 -2.983 11.287 1.00 84.38 163 SER A C 1
ATOM 1287 O O . SER A 1 163 ? -16.509 -1.806 11.043 1.00 84.38 163 SER A O 1
ATOM 1289 N N . ASN A 1 164 ? -18.031 -3.436 11.226 1.00 78.25 164 ASN A N 1
ATOM 1290 C CA . ASN A 1 164 ? -19.164 -2.541 11.032 1.00 78.25 164 ASN A CA 1
ATOM 1291 C C . ASN A 1 164 ? -19.536 -1.835 12.356 1.00 78.25 164 ASN A C 1
ATOM 1293 O O . ASN A 1 164 ? -18.864 -1.985 13.373 1.00 78.25 164 ASN A O 1
ATOM 1297 N N . SER A 1 165 ? -20.620 -1.053 12.360 1.00 76.25 165 SER A N 1
ATOM 1298 C CA . SER A 1 165 ? -21.091 -0.347 13.565 1.00 76.25 165 SER A CA 1
ATOM 1299 C C . SER A 1 165 ? -21.448 -1.266 14.737 1.00 76.25 165 SER A C 1
ATOM 1301 O O . SER A 1 165 ? -21.484 -0.799 15.871 1.00 76.25 165 SER A O 1
ATOM 1303 N N . GLU A 1 166 ? -21.702 -2.546 14.464 1.00 76.88 166 GLU A N 1
ATOM 1304 C CA . GLU A 1 166 ? -22.007 -3.576 15.461 1.00 76.88 166 GLU A CA 1
ATOM 13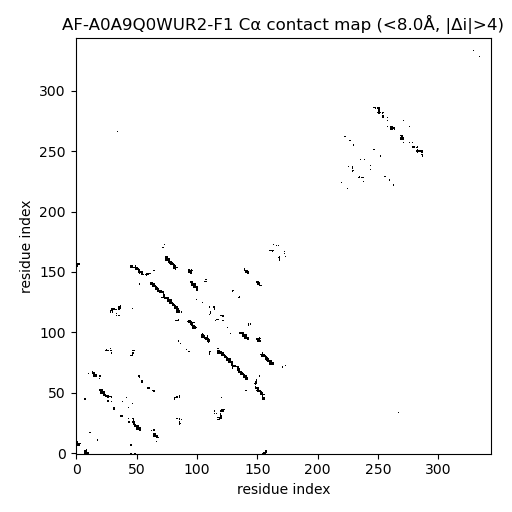05 C C . GLU A 1 166 ? -20.741 -4.295 15.955 1.00 76.88 166 GLU A C 1
ATOM 1307 O O . GLU A 1 166 ? -20.833 -5.322 16.619 1.00 76.88 166 GLU A O 1
ATOM 1312 N N . ASP A 1 167 ? -19.559 -3.782 15.591 1.00 77.00 167 ASP A N 1
ATOM 1313 C CA . ASP A 1 167 ? -18.248 -4.393 15.834 1.00 77.00 167 ASP A CA 1
ATOM 1314 C C . ASP A 1 167 ? -18.137 -5.835 15.300 1.00 77.00 167 ASP A C 1
ATOM 1316 O O . ASP A 1 167 ? -17.361 -6.660 15.780 1.00 77.00 167 ASP A O 1
ATOM 1320 N N . SER A 1 168 ? -18.928 -6.145 14.269 1.00 79.62 168 SER A N 1
ATOM 1321 C CA . SER A 1 168 ? -18.984 -7.461 13.639 1.00 79.62 168 SER A CA 1
ATOM 1322 C C . SER A 1 168 ? -18.172 -7.478 12.344 1.00 79.62 168 SER A C 1
ATOM 1324 O O . SER A 1 168 ? -18.114 -6.492 11.600 1.00 79.62 168 SER A O 1
ATOM 1326 N N . LEU A 1 169 ? -17.549 -8.626 12.068 1.00 83.00 169 LEU A N 1
ATOM 1327 C CA . LEU A 1 169 ? -16.871 -8.941 10.804 1.00 83.00 169 LEU A CA 1
ATOM 1328 C C . LEU A 1 169 ? -17.682 -9.928 9.944 1.00 83.00 169 LEU A C 1
ATOM 1330 O O . LEU A 1 169 ? -17.252 -10.265 8.833 1.00 83.00 169 LEU A O 1
ATOM 1334 N N . ASP A 1 170 ? -18.854 -10.351 10.431 1.00 79.00 170 ASP A N 1
ATOM 1335 C CA . ASP A 1 170 ? -19.678 -11.394 9.831 1.00 79.00 170 ASP A CA 1
ATOM 1336 C C . ASP A 1 170 ? -20.786 -10.824 8.944 1.00 79.00 170 ASP A C 1
ATOM 1338 O O . ASP A 1 170 ? -21.512 -9.889 9.289 1.00 79.00 170 ASP A O 1
ATOM 1342 N N . VAL A 1 171 ? -20.960 -11.443 7.775 1.00 66.75 171 VAL A N 1
ATOM 1343 C CA . VAL A 1 171 ? -21.897 -10.976 6.741 1.00 66.75 171 VAL A CA 1
ATOM 1344 C C . VAL A 1 171 ? -23.351 -10.976 7.222 1.00 66.75 171 VAL A C 1
ATOM 1346 O O . VAL A 1 171 ? -24.121 -10.087 6.851 1.00 66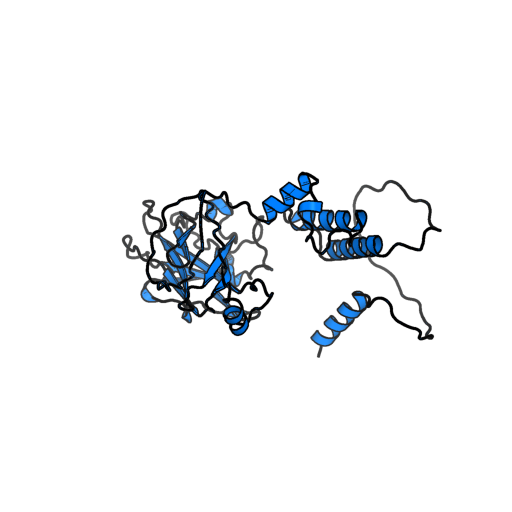.75 171 VAL A O 1
ATOM 1349 N N . LEU A 1 172 ? -23.729 -11.931 8.077 1.00 59.59 172 LEU A N 1
ATOM 1350 C CA . LEU A 1 172 ? -25.108 -12.125 8.540 1.00 59.59 172 LEU A CA 1
ATOM 1351 C C . LEU A 1 172 ? -25.640 -10.926 9.341 1.00 59.59 172 LEU A C 1
ATOM 1353 O O . LEU A 1 172 ? -26.799 -10.544 9.165 1.00 59.59 172 LEU A O 1
ATOM 1357 N N . ASP A 1 173 ? -24.791 -10.274 10.137 1.00 54.00 173 ASP A N 1
ATOM 1358 C CA . ASP A 1 173 ? -25.199 -9.130 10.960 1.00 54.00 173 ASP A CA 1
ATOM 1359 C C . ASP A 1 173 ? -25.414 -7.867 10.121 1.00 54.00 173 ASP A C 1
ATOM 1361 O O . ASP A 1 173 ? -26.303 -7.064 10.418 1.00 54.00 173 ASP A O 1
ATOM 1365 N N . SER A 1 174 ? -24.672 -7.728 9.015 1.00 51.03 174 SER A N 1
ATOM 1366 C CA . SER A 1 174 ? -24.792 -6.584 8.101 1.00 51.03 174 SER A CA 1
ATOM 1367 C C . SER A 1 174 ? -26.133 -6.540 7.352 1.00 51.03 174 SER A C 1
ATOM 1369 O O . SER A 1 174 ? -26.603 -5.466 6.974 1.00 51.03 174 SER A O 1
ATOM 1371 N N . ILE A 1 175 ? -26.784 -7.696 7.171 1.00 54.00 175 ILE A N 1
ATOM 1372 C CA . ILE A 1 175 ? -28.120 -7.797 6.569 1.00 54.00 175 ILE A CA 1
ATOM 1373 C C . ILE A 1 175 ? -29.206 -7.437 7.598 1.00 54.00 175 ILE A C 1
ATOM 1375 O O . ILE A 1 175 ? -30.223 -6.847 7.229 1.00 54.00 175 ILE A O 1
ATOM 1379 N N . SER A 1 176 ? -28.987 -7.731 8.887 1.00 44.91 176 SER A N 1
ATOM 1380 C CA . SER A 1 176 ? -29.981 -7.506 9.949 1.00 44.91 176 SER A CA 1
ATOM 1381 C C . SER A 1 176 ? -30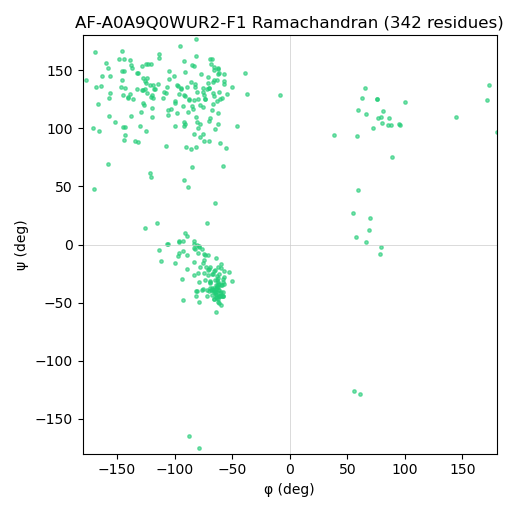.215 -6.023 10.277 1.00 44.91 176 SER A C 1
ATOM 1383 O O . SER A 1 176 ? -31.315 -5.645 10.679 1.00 44.91 176 SER A O 1
ATOM 1385 N N . SER A 1 177 ? -29.226 -5.155 10.033 1.00 43.47 177 SER A N 1
ATOM 1386 C CA . SER A 1 177 ? -29.297 -3.724 10.361 1.00 43.47 177 SER A CA 1
ATOM 1387 C C . SER A 1 177 ? -30.024 -2.862 9.316 1.00 43.47 177 SER A C 1
ATOM 1389 O O . SER A 1 177 ? -30.262 -1.675 9.548 1.00 43.47 177 SER A O 1
ATOM 1391 N N . ARG A 1 178 ? -30.475 -3.429 8.183 1.00 47.88 178 ARG A N 1
ATOM 1392 C CA . ARG A 1 178 ? -31.247 -2.695 7.154 1.00 47.88 178 ARG A CA 1
ATOM 1393 C C . ARG A 1 178 ? -32.760 -2.691 7.394 1.00 47.88 178 ARG A C 1
ATOM 1395 O O . ARG A 1 178 ? -33.543 -2.895 6.472 1.00 47.88 178 ARG A O 1
ATOM 1402 N N . SER A 1 179 ? -33.178 -2.348 8.608 1.00 43.50 179 SER A N 1
ATOM 1403 C CA . SER A 1 179 ? -34.553 -1.914 8.888 1.00 43.50 179 SER A CA 1
ATOM 1404 C C . SER A 1 179 ? -34.552 -0.515 9.501 1.00 43.50 179 SER A C 1
ATOM 1406 O O . SER A 1 179 ? -34.997 -0.293 10.626 1.00 43.50 179 SER A O 1
ATOM 1408 N N . SER A 1 180 ? -34.052 0.467 8.755 1.00 41.31 180 SER A N 1
ATOM 1409 C CA . SER A 1 180 ? -34.339 1.867 9.056 1.00 41.31 180 SER A CA 1
ATOM 1410 C C . SER A 1 180 ? -35.713 2.210 8.470 1.00 41.31 180 SER A C 1
ATOM 1412 O O . SER A 1 180 ? -35.805 2.727 7.358 1.00 41.31 180 SER A O 1
ATOM 1414 N N . GLU A 1 181 ? -36.803 1.911 9.183 1.00 40.44 181 GLU A N 1
ATOM 1415 C CA . GLU A 1 181 ? -38.088 2.550 8.874 1.00 40.44 181 GLU A CA 1
ATOM 1416 C C . GLU A 1 181 ? -37.952 4.050 9.168 1.00 40.44 181 GLU A C 1
ATOM 1418 O O . GLU A 1 181 ? -38.041 4.495 10.314 1.00 40.44 181 GLU A O 1
ATOM 1423 N N . VAL A 1 182 ? -37.719 4.858 8.135 1.00 38.25 182 VAL A N 1
ATOM 1424 C CA . VAL A 1 182 ? -37.761 6.315 8.270 1.00 38.25 182 VAL A CA 1
ATOM 1425 C C . VAL A 1 182 ? -39.230 6.736 8.351 1.00 38.25 182 VAL A C 1
ATOM 1427 O O . VAL A 1 182 ? -39.897 6.923 7.335 1.00 38.25 182 VAL A O 1
ATOM 1430 N N . LYS A 1 183 ? -39.757 6.895 9.568 1.00 30.97 183 LYS A N 1
ATOM 1431 C CA . LYS A 1 183 ? -41.076 7.509 9.787 1.00 30.97 183 LYS A CA 1
ATOM 1432 C C . LYS A 1 183 ? -40.960 9.028 9.708 1.00 30.97 183 LYS A C 1
ATOM 1434 O O . LYS A 1 183 ? -40.564 9.684 10.667 1.00 30.97 183 LYS A O 1
ATOM 1439 N N . VAL A 1 184 ? -41.334 9.591 8.561 1.00 32.78 184 VAL A N 1
ATOM 1440 C CA . VAL A 1 184 ? -41.488 11.041 8.389 1.00 32.78 184 VAL A CA 1
ATOM 1441 C C . VAL A 1 184 ? -42.916 11.437 8.775 1.00 32.78 184 VAL A C 1
ATOM 1443 O O . VAL A 1 184 ? -43.870 11.061 8.101 1.00 32.78 184 VAL A O 1
ATOM 1446 N N . ILE A 1 185 ? -43.072 12.211 9.853 1.00 33.47 185 ILE A N 1
ATOM 1447 C CA . ILE A 1 185 ? -44.351 12.827 10.237 1.00 33.47 185 ILE A CA 1
ATOM 1448 C C . ILE A 1 185 ? -44.345 14.272 9.736 1.00 33.47 185 ILE A C 1
ATOM 1450 O O . ILE A 1 185 ? -43.576 15.098 10.226 1.00 33.47 185 ILE A O 1
ATOM 1454 N N . VAL A 1 186 ? -45.214 14.587 8.774 1.00 31.92 186 VAL A N 1
ATOM 1455 C CA . VAL A 1 186 ? -45.427 15.960 8.295 1.00 31.92 186 VAL A CA 1
ATOM 1456 C C . VAL A 1 186 ? -46.763 16.470 8.832 1.00 31.92 186 VAL A C 1
ATOM 1458 O O . VAL A 1 186 ? -47.820 15.959 8.468 1.00 31.92 186 VAL A O 1
ATOM 1461 N N . VAL A 1 187 ? -46.727 17.499 9.683 1.00 32.84 187 VAL A N 1
ATOM 1462 C CA . VAL A 1 187 ? -47.926 18.219 10.139 1.00 32.84 187 VAL A CA 1
ATOM 1463 C C . VAL A 1 187 ? -48.052 19.505 9.329 1.00 32.84 187 VAL A C 1
ATOM 1465 O O . VAL A 1 187 ? -47.354 20.483 9.587 1.00 32.84 187 VAL A O 1
ATOM 1468 N N . VAL A 1 188 ? -48.950 19.512 8.343 1.00 32.66 188 VAL A N 1
ATOM 1469 C CA . VAL A 1 188 ? -49.309 20.734 7.612 1.00 32.66 188 VAL A CA 1
ATOM 1470 C C . VAL A 1 188 ? -50.508 21.374 8.300 1.00 32.66 188 VAL A C 1
ATOM 1472 O O . VAL A 1 188 ? -51.645 20.932 8.154 1.00 32.66 188 VAL A O 1
ATOM 1475 N N . GLY A 1 189 ? -50.251 22.426 9.074 1.00 29.58 189 GLY A N 1
ATOM 1476 C CA . GLY A 1 189 ? -51.301 23.297 9.585 1.00 29.58 189 GLY A CA 1
ATOM 1477 C C . GLY A 1 189 ? -51.705 24.313 8.522 1.00 29.58 189 GLY A C 1
ATOM 1478 O O . GLY A 1 189 ? -50.953 25.245 8.250 1.00 29.58 189 GLY A O 1
ATOM 1479 N N . LEU A 1 190 ? -52.905 24.175 7.959 1.00 32.88 190 LEU A N 1
ATOM 1480 C CA . LEU A 1 190 ? -53.595 25.277 7.292 1.00 32.88 190 LEU A CA 1
ATOM 1481 C C . LEU A 1 190 ? -54.906 25.553 8.022 1.00 32.88 190 LEU A C 1
ATOM 1483 O O . LEU A 1 190 ? -55.628 24.653 8.450 1.00 32.88 190 LEU A O 1
ATOM 1487 N N . THR A 1 191 ? -55.151 26.833 8.261 1.00 41.47 191 THR A N 1
ATOM 1488 C CA . THR A 1 191 ? -56.200 27.324 9.140 1.00 41.47 191 THR A CA 1
ATOM 1489 C C . THR A 1 191 ? -57.598 27.088 8.556 1.00 41.47 191 THR A C 1
ATOM 1491 O O . THR A 1 191 ? -57.887 27.446 7.421 1.00 41.47 191 THR A O 1
ATOM 1494 N N . LYS A 1 192 ? -58.474 26.587 9.439 1.00 35.53 192 LYS A N 1
ATOM 1495 C CA . LYS A 1 192 ? -59.947 26.498 9.388 1.00 35.53 192 LYS A CA 1
ATOM 1496 C C . LYS A 1 192 ? -60.595 25.287 8.679 1.00 35.53 192 LYS A C 1
ATOM 1498 O O . LYS A 1 192 ? -60.760 25.252 7.471 1.00 35.53 192 LYS A O 1
ATOM 1503 N N . ALA A 1 193 ? -61.160 24.452 9.562 1.00 39.97 193 ALA A N 1
ATOM 1504 C CA . ALA A 1 193 ? -62.426 23.711 9.480 1.00 39.97 193 ALA A CA 1
ATOM 1505 C C . ALA A 1 193 ? -62.466 22.303 8.830 1.00 39.97 193 ALA A C 1
ATOM 1507 O O . ALA A 1 193 ? -62.635 22.155 7.630 1.00 39.97 193 ALA A O 1
ATOM 1508 N N . ILE A 1 194 ? -62.526 21.310 9.739 1.00 44.56 194 ILE A N 1
ATOM 1509 C CA . ILE A 1 194 ? -63.369 20.091 9.738 1.00 44.56 194 ILE A CA 1
ATOM 1510 C C . ILE A 1 194 ? -62.848 18.843 8.968 1.00 44.56 194 ILE A C 1
ATOM 1512 O O . ILE A 1 194 ? -62.996 18.720 7.761 1.00 44.56 194 ILE A O 1
ATOM 1516 N N . PHE A 1 195 ? -62.345 17.897 9.788 1.00 37.84 195 PHE A N 1
ATOM 1517 C CA . PHE A 1 195 ? -62.024 16.455 9.639 1.00 37.84 195 PHE A CA 1
ATOM 1518 C C . PHE A 1 195 ? -61.000 15.978 8.579 1.00 37.84 195 PHE A C 1
ATOM 1520 O O . PHE A 1 195 ? -61.296 16.008 7.388 1.00 37.84 195 PHE A O 1
ATOM 1527 N N . PRO A 1 196 ? -59.847 15.389 8.984 1.00 36.69 196 PRO A N 1
ATOM 1528 C CA . PRO A 1 196 ? -59.009 14.611 8.076 1.00 36.69 196 PRO A CA 1
ATOM 1529 C C . PRO A 1 196 ? -59.573 13.190 7.901 1.00 36.69 196 PRO A C 1
ATOM 1531 O O . PRO A 1 196 ? -59.853 12.493 8.877 1.00 36.69 196 PRO A O 1
ATOM 1534 N N . ARG A 1 197 ? -59.702 12.745 6.649 1.00 37.72 197 ARG A N 1
ATOM 1535 C CA . ARG A 1 197 ? -59.845 11.333 6.275 1.00 37.72 197 ARG A CA 1
ATOM 1536 C C . ARG A 1 197 ? -58.469 10.844 5.825 1.00 37.72 197 ARG A C 1
ATOM 1538 O O . ARG A 1 197 ? -57.871 11.447 4.940 1.00 37.72 197 ARG A O 1
ATOM 1545 N N . VAL A 1 198 ? -57.961 9.807 6.485 1.00 35.84 198 VAL A N 1
ATOM 1546 C CA . VAL A 1 198 ? -56.683 9.153 6.171 1.00 35.84 198 VAL A CA 1
ATOM 1547 C C . VAL A 1 198 ? -56.946 8.120 5.076 1.00 35.84 198 VAL A C 1
ATOM 1549 O O . VAL A 1 198 ? -57.733 7.205 5.297 1.00 35.84 198 VAL A O 1
ATOM 1552 N N . GLU A 1 199 ? -56.309 8.261 3.916 1.00 36.31 199 GLU A N 1
ATOM 1553 C CA . GLU A 1 199 ? -56.149 7.175 2.941 1.00 36.31 199 GLU A CA 1
ATOM 1554 C C . GLU A 1 199 ? -54.659 7.049 2.597 1.00 36.31 199 GLU A C 1
ATOM 1556 O O . GLU A 1 199 ? -53.955 8.042 2.408 1.00 36.31 199 GLU A O 1
ATOM 1561 N N . GLU A 1 200 ? -54.181 5.808 2.612 1.00 30.81 200 GLU A N 1
ATOM 1562 C CA . GLU A 1 200 ? -52.788 5.403 2.447 1.00 30.81 200 GLU A CA 1
ATOM 1563 C C . GLU A 1 200 ? -52.489 5.238 0.949 1.00 30.81 200 GLU A C 1
ATOM 1565 O O . GLU A 1 200 ? -53.196 4.515 0.248 1.00 30.81 200 GLU A O 1
ATOM 1570 N N . VAL A 1 201 ? -51.462 5.924 0.437 1.00 34.19 201 VAL A N 1
ATOM 1571 C CA . VAL A 1 201 ? -50.981 5.750 -0.942 1.00 34.19 201 VAL A CA 1
ATOM 1572 C C . VAL A 1 201 ? -49.527 5.304 -0.883 1.00 34.19 201 VAL A C 1
ATOM 1574 O O . VAL A 1 201 ? -48.644 6.072 -0.508 1.00 34.19 201 VAL A O 1
ATOM 1577 N N . THR A 1 202 ? -49.285 4.048 -1.247 1.00 29.92 202 THR A N 1
ATOM 1578 C CA . THR A 1 202 ? -47.948 3.467 -1.401 1.00 29.92 202 THR A CA 1
ATOM 1579 C C . THR A 1 202 ? -47.371 3.898 -2.751 1.00 29.92 202 THR A C 1
ATOM 1581 O O . THR A 1 202 ? -48.007 3.672 -3.781 1.00 29.92 202 THR A O 1
ATOM 1584 N N . ILE A 1 203 ? -46.180 4.509 -2.775 1.00 35.09 203 ILE A N 1
ATOM 1585 C CA . ILE A 1 203 ? -45.439 4.763 -4.023 1.00 35.09 203 ILE A CA 1
ATOM 1586 C C . ILE A 1 203 ? -44.079 4.056 -3.960 1.00 35.09 203 ILE A C 1
ATOM 1588 O O . ILE A 1 203 ? -43.326 4.210 -3.001 1.00 35.09 203 ILE A O 1
ATOM 1592 N N . ASP A 1 204 ? -43.834 3.263 -5.003 1.00 29.02 204 ASP A N 1
ATOM 1593 C CA . ASP A 1 204 ? -42.718 2.348 -5.258 1.00 29.02 204 ASP A CA 1
ATOM 1594 C C . ASP A 1 204 ? -41.367 3.075 -5.455 1.00 29.02 204 ASP A C 1
ATOM 1596 O O . ASP A 1 204 ? -41.248 4.027 -6.231 1.00 29.02 204 ASP A O 1
ATOM 1600 N N . THR A 1 205 ? -40.332 2.624 -4.743 1.00 37.22 205 THR A N 1
ATOM 1601 C CA . THR A 1 205 ? -38.977 3.200 -4.714 1.00 37.22 205 THR A CA 1
ATOM 1602 C C . THR A 1 205 ? -38.102 2.691 -5.860 1.00 37.22 205 THR A C 1
ATOM 1604 O O . THR A 1 205 ? -37.104 2.008 -5.633 1.00 37.22 205 THR A O 1
ATOM 1607 N N . SER A 1 206 ? -38.432 3.046 -7.102 1.00 32.88 206 SER A N 1
ATOM 1608 C CA . SER A 1 206 ? -37.585 2.709 -8.262 1.00 32.88 206 SER A CA 1
ATOM 1609 C C . SER A 1 206 ? -37.168 3.893 -9.139 1.00 32.88 206 SER A C 1
ATOM 1611 O O . SER A 1 206 ? -36.603 3.705 -10.214 1.00 32.88 206 SER A O 1
ATOM 1613 N N . MET A 1 207 ? -37.324 5.133 -8.672 1.00 30.02 207 MET A N 1
ATOM 1614 C CA . MET A 1 207 ? -36.760 6.300 -9.353 1.00 30.02 207 MET A CA 1
ATOM 1615 C C . MET A 1 207 ? -36.160 7.269 -8.341 1.00 30.02 207 MET A C 1
ATOM 1617 O O . MET A 1 207 ? -36.896 7.870 -7.577 1.00 30.02 207 MET A O 1
ATOM 1621 N N . VAL A 1 208 ? -34.830 7.394 -8.332 1.00 29.83 208 VAL A N 1
ATOM 1622 C CA . VAL A 1 208 ? -34.072 8.650 -8.525 1.00 29.83 208 VAL A CA 1
ATOM 1623 C C . VAL A 1 208 ? -32.581 8.296 -8.422 1.00 29.83 208 VAL A C 1
ATOM 1625 O O . VAL A 1 208 ? -32.000 8.228 -7.343 1.00 29.83 208 VAL A O 1
ATOM 1628 N N . LEU A 1 209 ? -31.944 8.095 -9.577 1.00 31.86 209 LEU A N 1
ATOM 1629 C CA . LEU A 1 209 ? -30.524 8.388 -9.751 1.00 31.86 209 LEU A CA 1
ATOM 1630 C C . LEU A 1 209 ? -30.420 9.814 -10.293 1.00 31.86 209 LEU A C 1
ATOM 1632 O O . LEU A 1 209 ? -30.891 10.056 -11.396 1.00 31.86 209 LEU A O 1
ATOM 1636 N N . THR A 1 210 ? -29.762 10.710 -9.555 1.00 28.89 210 THR A N 1
ATOM 1637 C CA . THR A 1 210 ? -28.781 11.675 -10.094 1.00 28.89 210 THR A CA 1
ATOM 1638 C C . THR A 1 210 ? -27.987 12.294 -8.934 1.00 28.89 210 THR A C 1
ATOM 1640 O O . THR A 1 210 ? -28.595 12.947 -8.085 1.00 28.89 210 THR A O 1
ATOM 1643 N N . PRO A 1 211 ? -26.648 12.162 -8.893 1.00 34.84 211 PRO A N 1
ATOM 1644 C CA . PRO A 1 211 ? -25.806 12.887 -7.957 1.00 34.84 211 PRO A CA 1
ATOM 1645 C C . PRO A 1 211 ? -25.343 14.198 -8.603 1.00 34.84 211 PRO A C 1
ATOM 1647 O O . PRO A 1 211 ? -24.461 14.215 -9.457 1.00 34.84 211 PRO A O 1
ATOM 1650 N N . GLN A 1 212 ? -25.927 15.316 -8.181 1.00 35.72 212 GLN A N 1
ATOM 1651 C CA . GLN A 1 212 ? -25.325 16.635 -8.358 1.00 35.72 212 GLN A CA 1
ATOM 1652 C C . GLN A 1 212 ? -25.394 17.369 -7.025 1.00 35.72 212 GLN A C 1
ATOM 1654 O O . GLN A 1 212 ? -26.367 18.052 -6.729 1.00 35.72 212 GLN A O 1
ATOM 1659 N N . ASN A 1 213 ? -24.370 17.184 -6.197 1.00 27.41 213 ASN A N 1
ATOM 1660 C CA . ASN A 1 213 ? -23.856 18.261 -5.361 1.00 27.41 213 ASN A CA 1
ATOM 1661 C C . ASN A 1 213 ? -22.492 17.862 -4.808 1.00 27.41 213 ASN A C 1
ATOM 1663 O O . ASN A 1 213 ? -22.353 17.132 -3.828 1.00 27.41 213 ASN A O 1
ATOM 1667 N N . LEU A 1 214 ? -21.485 18.363 -5.514 1.00 37.97 214 LEU A N 1
ATOM 1668 C CA . LEU A 1 214 ? -20.103 18.465 -5.102 1.00 37.97 214 LEU A CA 1
ATOM 1669 C C . LEU A 1 214 ? -20.042 19.343 -3.842 1.00 37.97 214 LEU A C 1
ATOM 1671 O O . LEU A 1 214 ? -19.878 20.556 -3.928 1.00 37.97 214 LEU A O 1
ATOM 1675 N N . VAL A 1 215 ? -20.208 18.741 -2.665 1.00 33.41 215 VAL A N 1
ATOM 1676 C CA . VAL A 1 215 ? -19.807 19.377 -1.410 1.00 33.41 215 VAL A CA 1
ATOM 1677 C C . VAL A 1 215 ? -18.376 18.943 -1.154 1.00 33.41 215 VAL A C 1
ATOM 1679 O O . VAL A 1 215 ? -18.106 17.810 -0.759 1.00 33.41 215 VAL A O 1
ATOM 1682 N N . SER A 1 216 ? -17.457 19.864 -1.414 1.00 30.02 216 SER A N 1
ATOM 1683 C CA . SER A 1 216 ? -16.089 19.861 -0.915 1.00 30.02 216 SER A CA 1
ATOM 1684 C C . SER A 1 216 ? -16.102 19.765 0.615 1.00 30.02 216 SER A C 1
ATOM 1686 O O . SER A 1 216 ? -16.042 20.772 1.317 1.00 30.02 216 SER A O 1
ATOM 1688 N N . ARG A 1 217 ? -16.226 18.547 1.146 1.00 36.16 217 ARG A N 1
ATOM 1689 C CA . ARG A 1 217 ? -15.837 18.235 2.517 1.00 36.16 217 ARG A CA 1
ATOM 1690 C C . ARG A 1 217 ? -14.333 18.039 2.494 1.00 36.16 217 ARG A C 1
ATOM 1692 O O . ARG A 1 217 ? -13.839 17.027 2.008 1.00 36.16 217 ARG A O 1
ATOM 1699 N N . GLU A 1 218 ? -13.625 19.031 3.006 1.00 39.41 218 GLU A N 1
ATOM 1700 C CA . GLU A 1 218 ? -12.309 18.849 3.601 1.00 39.41 218 GLU A CA 1
ATOM 1701 C C . GLU A 1 218 ? -12.401 17.617 4.521 1.00 39.41 218 GLU A C 1
ATOM 1703 O O . GLU A 1 218 ? -13.052 17.653 5.568 1.00 39.41 218 GLU A O 1
ATOM 1708 N N . ARG A 1 219 ? -11.899 16.463 4.059 1.00 41.25 219 ARG A N 1
ATOM 1709 C CA . ARG A 1 219 ? -11.824 15.243 4.869 1.00 41.25 219 ARG A CA 1
ATOM 1710 C C . ARG A 1 219 ? -10.751 15.502 5.917 1.00 41.25 219 ARG A C 1
ATOM 1712 O O . ARG A 1 219 ? -9.578 15.252 5.670 1.00 41.25 219 ARG A O 1
ATOM 1719 N N . VAL A 1 220 ? -11.143 16.060 7.056 1.00 55.38 220 VAL A N 1
ATOM 1720 C CA . VAL A 1 220 ? -10.252 16.164 8.209 1.00 55.38 220 VAL A CA 1
ATOM 1721 C C . VAL A 1 220 ? -10.014 14.733 8.687 1.00 55.38 220 VAL A C 1
ATOM 1723 O O . VAL A 1 220 ? -10.969 14.043 9.047 1.00 55.38 220 VAL A O 1
ATOM 1726 N N . SER A 1 221 ? -8.770 14.255 8.612 1.00 73.12 221 SER A N 1
ATOM 1727 C CA . SER A 1 221 ? -8.375 12.974 9.204 1.00 73.12 221 SER A CA 1
ATOM 1728 C C . SER A 1 221 ? -8.849 12.933 10.658 1.00 73.12 221 SER A C 1
ATOM 1730 O O . SER A 1 221 ? -8.697 13.921 11.377 1.00 73.12 221 SER A O 1
ATOM 1732 N N . LEU A 1 222 ? -9.426 11.813 11.107 1.00 75.12 222 LEU A N 1
ATOM 1733 C CA . LEU A 1 222 ? -9.864 11.662 12.502 1.00 75.12 222 LEU A CA 1
ATOM 1734 C C . LEU A 1 222 ? -8.706 11.889 13.478 1.00 75.12 222 LEU A C 1
ATOM 1736 O O . LEU A 1 222 ? -8.906 12.468 14.541 1.00 75.12 222 LEU A O 1
ATOM 1740 N N . VAL A 1 223 ? -7.495 11.493 13.080 1.00 74.25 223 VAL A N 1
ATOM 1741 C CA . VAL A 1 223 ? -6.265 11.720 13.845 1.00 74.25 223 VAL A CA 1
ATOM 1742 C C . VAL A 1 223 ? -5.950 13.213 13.922 1.00 74.25 223 VAL A C 1
ATOM 1744 O O . VAL A 1 223 ? -5.720 13.729 15.012 1.00 74.25 223 VAL A O 1
ATOM 1747 N N . ASP A 1 224 ? -6.020 13.931 12.799 1.00 77.06 224 ASP A N 1
ATOM 1748 C CA . ASP A 1 224 ? -5.756 15.376 12.763 1.00 77.06 224 ASP A CA 1
ATOM 1749 C C . ASP A 1 224 ? -6.807 16.158 13.555 1.00 77.06 224 ASP A C 1
ATOM 1751 O O . ASP A 1 224 ? -6.482 17.109 14.267 1.00 77.06 224 ASP A O 1
ATOM 1755 N N . TRP A 1 225 ? -8.073 15.741 13.465 1.00 82.38 225 TRP A N 1
ATOM 1756 C CA . TRP A 1 225 ? -9.160 16.290 14.266 1.00 82.38 225 TRP A CA 1
ATOM 1757 C C . TRP A 1 225 ? -8.927 16.036 15.759 1.00 82.38 225 TRP A C 1
ATOM 1759 O O . TRP A 1 225 ? -8.971 16.983 16.541 1.00 82.38 225 TRP A O 1
ATOM 1769 N N . ALA A 1 226 ? -8.606 14.800 16.152 1.00 79.56 226 ALA A N 1
ATOM 1770 C CA . ALA A 1 226 ? -8.364 14.433 17.544 1.00 79.56 226 ALA A CA 1
ATOM 1771 C C . ALA A 1 226 ? -7.160 15.187 18.125 1.00 79.56 226 ALA A C 1
ATOM 1773 O O . ALA A 1 226 ? -7.275 15.797 19.186 1.00 79.56 226 ALA A O 1
ATOM 1774 N N . LEU A 1 227 ? -6.032 15.247 17.410 1.00 81.12 227 LEU A N 1
ATOM 1775 C CA . LEU A 1 227 ? -4.849 16.009 17.826 1.00 81.12 227 LEU A CA 1
ATOM 1776 C C . LEU A 1 227 ? -5.143 17.510 17.934 1.00 81.12 227 LEU A C 1
ATOM 1778 O O . LEU A 1 227 ? -4.685 18.171 18.869 1.00 81.12 227 LEU A O 1
ATOM 1782 N N . LYS A 1 228 ? -5.940 18.066 17.016 1.00 82.69 228 LYS A N 1
ATOM 1783 C CA . LYS A 1 228 ? -6.376 19.467 17.076 1.00 82.69 228 LYS A CA 1
ATOM 1784 C C . LYS A 1 228 ? -7.286 19.732 18.278 1.00 82.69 228 LYS A C 1
ATOM 1786 O O . LYS A 1 228 ? -7.133 20.770 18.921 1.00 82.69 228 LYS A O 1
ATOM 1791 N N . SER A 1 229 ? -8.181 18.806 18.609 1.00 80.19 229 SER A N 1
ATOM 1792 C CA . SER A 1 229 ? -9.058 18.886 19.784 1.00 80.19 229 SER A CA 1
ATOM 1793 C C . SER A 1 229 ? -8.277 18.750 21.099 1.00 80.19 229 SER A C 1
ATOM 1795 O O . SER A 1 229 ? -8.524 19.524 22.025 1.00 80.19 229 SER A O 1
ATOM 1797 N N . ILE A 1 230 ? -7.264 17.870 21.154 1.00 81.25 230 ILE A N 1
ATOM 1798 C CA . ILE A 1 230 ? -6.331 17.729 22.289 1.00 81.25 230 ILE A CA 1
ATOM 1799 C C . ILE A 1 230 ? -5.557 19.035 22.505 1.00 81.25 230 ILE A C 1
ATOM 1801 O O . ILE A 1 230 ? -5.566 19.589 23.605 1.00 81.25 230 ILE A O 1
ATOM 1805 N N . ARG A 1 231 ? -4.957 19.590 21.442 1.00 81.25 231 ARG A N 1
ATOM 1806 C CA . ARG A 1 231 ? -4.234 20.877 21.489 1.00 81.25 231 ARG A CA 1
ATOM 1807 C C . ARG A 1 231 ? -5.143 22.055 21.842 1.00 81.25 231 ARG A C 1
ATOM 1809 O O . ARG A 1 231 ? -4.690 23.020 22.451 1.00 81.25 231 ARG A O 1
ATOM 1816 N N . GLY A 1 232 ? -6.417 21.979 21.462 1.00 78.56 232 GLY A N 1
ATOM 1817 C CA . GLY A 1 232 ? -7.451 22.956 21.795 1.00 78.56 232 GLY A CA 1
ATOM 1818 C C . GLY A 1 232 ? -8.024 22.824 23.209 1.00 78.56 232 GLY A C 1
ATOM 1819 O O . GLY A 1 232 ? -8.899 23.612 23.559 1.00 78.56 232 GLY A O 1
ATOM 1820 N N . GLY A 1 233 ? -7.574 21.845 24.007 1.00 77.62 233 GLY A N 1
ATOM 1821 C CA . GLY A 1 233 ? -8.059 21.603 25.371 1.00 77.62 233 GLY A CA 1
ATOM 1822 C C . GLY A 1 233 ? -9.502 21.091 25.452 1.00 77.62 233 GLY A C 1
ATOM 1823 O O . GLY A 1 233 ? -10.083 21.076 26.532 1.00 77.62 233 GLY A O 1
ATOM 1824 N N . LYS A 1 234 ? -10.088 20.666 24.327 1.00 78.62 234 LYS A N 1
ATOM 1825 C CA . LYS A 1 234 ? -11.475 20.189 24.205 1.00 78.62 234 LYS A CA 1
ATOM 1826 C C . LYS A 1 234 ? -11.540 18.678 24.385 1.00 78.62 234 LYS A C 1
ATOM 1828 O O . LYS A 1 234 ? -11.994 17.948 23.511 1.00 78.62 234 LYS A O 1
ATOM 1833 N N . LEU A 1 235 ? -11.017 18.200 25.507 1.00 76.75 235 LEU A N 1
ATOM 1834 C CA . LEU A 1 235 ? -10.882 16.766 25.739 1.00 76.75 235 LEU A CA 1
ATOM 1835 C C . LEU A 1 235 ? -12.240 16.074 25.941 1.00 76.75 235 LEU A C 1
ATOM 1837 O O . LEU A 1 235 ? -12.426 14.944 25.507 1.00 76.75 235 LEU A O 1
ATOM 1841 N N . GLU A 1 236 ? -13.206 16.792 26.509 1.00 70.56 236 GLU A N 1
ATOM 1842 C CA . GLU A 1 236 ? -14.590 16.343 26.707 1.00 70.56 236 GLU A CA 1
ATOM 1843 C C . GLU A 1 236 ? -15.311 16.049 25.378 1.00 70.56 236 GLU A C 1
ATOM 1845 O O . GLU A 1 236 ? -16.137 15.151 25.321 1.00 70.56 236 GLU A O 1
ATOM 1850 N N . GLU A 1 237 ? -14.945 16.728 24.280 1.00 72.25 237 GLU A N 1
ATOM 1851 C CA . GLU A 1 237 ? -15.524 16.495 22.943 1.00 72.25 237 GLU A CA 1
ATOM 1852 C C . GLU A 1 237 ? -14.996 15.208 22.277 1.00 72.25 237 GLU A C 1
ATOM 1854 O O . GLU A 1 237 ? -15.563 14.749 21.285 1.00 72.25 237 GLU A O 1
ATOM 1859 N N . ILE A 1 238 ? -13.892 14.648 22.787 1.00 80.06 238 ILE A N 1
ATOM 1860 C CA . ILE A 1 238 ? -13.246 13.435 22.257 1.00 80.06 238 ILE A CA 1
ATOM 1861 C C . ILE A 1 238 ? -13.750 12.186 22.987 1.00 80.06 238 ILE A C 1
ATOM 1863 O O . ILE A 1 238 ? -13.765 11.096 22.416 1.00 80.06 238 ILE A O 1
ATOM 1867 N N . VAL A 1 239 ? -14.133 12.329 24.257 1.00 78.00 239 VAL A N 1
ATOM 1868 C CA . VAL A 1 239 ? -14.594 11.216 25.089 1.00 78.00 239 VAL A CA 1
ATOM 1869 C C . VAL A 1 239 ? -15.977 10.767 24.623 1.00 78.00 239 VAL A C 1
ATOM 1871 O O . VAL A 1 239 ? -16.864 11.586 24.400 1.00 78.00 239 VAL A O 1
ATOM 1874 N N . ASP A 1 240 ? -16.165 9.452 24.482 1.00 76.06 240 ASP A N 1
ATOM 1875 C CA . ASP A 1 240 ? -17.477 8.871 24.185 1.00 76.06 240 ASP A CA 1
ATOM 1876 C C . ASP A 1 240 ? -18.492 9.348 25.246 1.00 76.06 240 ASP A C 1
ATOM 1878 O O . ASP A 1 240 ? -18.215 9.195 26.440 1.00 76.06 240 ASP A O 1
ATOM 1882 N N . PRO A 1 241 ? -19.668 9.879 24.858 1.00 77.31 241 PRO A N 1
ATOM 1883 C CA . PRO A 1 241 ? -20.693 10.343 25.797 1.00 77.31 241 PRO A CA 1
ATOM 1884 C C . PRO A 1 241 ? -21.096 9.312 26.862 1.00 77.31 241 PRO A C 1
ATOM 1886 O O . PRO A 1 241 ? -21.574 9.670 27.933 1.00 77.31 241 PRO A O 1
ATOM 1889 N N . ARG A 1 242 ? -20.903 8.012 26.601 1.00 74.06 242 ARG A N 1
ATOM 1890 C CA . ARG A 1 242 ? -21.161 6.937 27.572 1.00 74.06 242 ARG A CA 1
ATOM 1891 C C . ARG A 1 242 ? -20.102 6.854 28.669 1.00 74.06 242 ARG A C 1
ATOM 1893 O O . ARG A 1 242 ? -20.394 6.328 29.736 1.00 74.06 242 ARG A O 1
ATOM 1900 N N . LEU A 1 243 ? -18.890 7.334 28.409 1.00 73.50 243 LEU A N 1
ATOM 1901 C CA . LEU A 1 243 ? -17.757 7.352 29.340 1.00 73.50 243 LEU A CA 1
ATOM 1902 C C . LEU A 1 243 ? -17.627 8.694 30.077 1.00 73.50 243 LEU A C 1
ATOM 1904 O O . LEU A 1 243 ? -16.817 8.819 31.001 1.00 73.50 243 LEU A O 1
ATOM 1908 N N . GLU A 1 244 ? -18.428 9.688 29.691 1.00 71.75 244 GLU A N 1
ATOM 1909 C CA . GLU A 1 244 ? -18.475 10.997 30.330 1.00 71.75 244 GLU A CA 1
ATOM 1910 C C . GLU A 1 244 ? -18.849 10.857 31.817 1.00 71.75 244 GLU A C 1
ATOM 1912 O O . GLU A 1 244 ? -19.815 10.190 32.189 1.00 71.75 244 GLU A O 1
ATOM 1917 N N . GLY A 1 245 ? -18.021 11.428 32.697 1.00 71.44 245 GLY A N 1
ATOM 1918 C CA . GLY A 1 245 ? -18.188 11.342 34.154 1.00 71.44 245 GLY A CA 1
ATOM 1919 C C . GLY A 1 245 ? -17.747 10.023 34.805 1.00 71.44 245 GLY A C 1
ATOM 1920 O O . GLY A 1 245 ? -17.672 9.966 36.031 1.00 71.44 245 GLY A O 1
ATOM 1921 N N . GLN A 1 246 ? -17.404 8.986 34.031 1.00 78.19 246 GLN A N 1
ATOM 1922 C CA . GLN A 1 246 ? -16.899 7.713 34.574 1.00 78.19 246 GLN A CA 1
ATOM 1923 C C . GLN A 1 246 ? -15.375 7.698 34.741 1.00 78.19 246 GLN A C 1
ATOM 1925 O O . GLN A 1 246 ? -14.842 6.904 35.514 1.00 78.19 246 GLN A O 1
ATOM 1930 N N . ILE A 1 247 ? -14.658 8.572 34.030 1.00 84.00 247 ILE A N 1
ATOM 1931 C CA . ILE A 1 247 ? -13.193 8.633 34.023 1.00 84.00 247 ILE A CA 1
ATOM 1932 C C . ILE A 1 247 ? -12.729 9.865 34.804 1.00 84.00 247 ILE A C 1
ATOM 1934 O O . ILE A 1 247 ? -13.194 10.980 34.565 1.00 84.00 247 ILE A O 1
ATOM 1938 N N . LYS A 1 248 ? -11.783 9.681 35.732 1.00 85.06 248 LYS A N 1
ATOM 1939 C CA . LYS A 1 248 ? -11.165 10.782 36.475 1.00 85.06 248 LYS A CA 1
ATOM 1940 C C . LYS A 1 248 ? -10.342 11.658 35.524 1.00 85.06 248 LYS A C 1
ATOM 1942 O O . LYS A 1 248 ? -9.598 11.122 34.698 1.00 85.06 248 LYS A O 1
ATOM 1947 N N . PRO A 1 249 ? -10.382 12.992 35.675 1.00 83.81 249 PRO A N 1
ATOM 1948 C CA . PRO A 1 249 ? -9.699 13.911 34.764 1.00 83.81 249 PRO A CA 1
ATOM 1949 C C . PRO A 1 249 ? -8.181 13.681 34.708 1.00 83.81 249 PRO A C 1
ATOM 1951 O O . PRO A 1 249 ? -7.589 13.779 33.636 1.00 83.81 249 PRO A O 1
ATOM 1954 N N . ASP A 1 250 ? -7.551 13.300 35.824 1.00 82.25 250 ASP A N 1
ATOM 1955 C CA . ASP A 1 250 ? -6.113 12.996 35.868 1.00 82.25 250 ASP A CA 1
ATOM 1956 C C . ASP A 1 250 ? -5.757 11.709 35.109 1.00 82.25 250 ASP A C 1
ATOM 1958 O O . ASP A 1 250 ? -4.732 11.651 34.428 1.00 82.25 250 ASP A O 1
ATOM 1962 N N . SER A 1 251 ? -6.621 10.691 35.187 1.00 87.69 251 SER A N 1
ATOM 1963 C CA . SER A 1 251 ? -6.475 9.441 34.432 1.00 87.69 251 SER A CA 1
ATOM 1964 C C . SER A 1 251 ? -6.629 9.699 32.933 1.00 87.69 251 SER A C 1
ATOM 1966 O O . SER A 1 251 ? -5.772 9.317 32.135 1.00 87.69 251 SER A O 1
ATOM 1968 N N . LEU A 1 252 ? -7.670 10.448 32.561 1.00 86.31 252 LEU A N 1
ATOM 1969 C CA . LEU A 1 252 ? -7.950 10.811 31.178 1.00 86.31 252 LEU A CA 1
ATOM 1970 C C . LEU A 1 252 ? -6.815 11.641 30.567 1.00 86.31 252 LEU A C 1
ATOM 1972 O O . LEU A 1 252 ? -6.359 11.362 29.460 1.00 86.31 252 LEU A O 1
ATOM 1976 N N . LYS A 1 253 ? -6.302 12.624 31.311 1.00 86.81 253 LYS A N 1
ATOM 1977 C CA . LYS A 1 253 ? -5.151 13.424 30.890 1.00 86.81 253 LYS A CA 1
ATOM 1978 C C . LYS A 1 253 ? -3.932 12.544 30.619 1.00 86.81 253 LYS A C 1
ATOM 1980 O O . LYS A 1 253 ? -3.266 12.718 29.602 1.00 86.81 253 LYS A O 1
ATOM 1985 N N . LYS A 1 254 ? -3.659 11.578 31.499 1.00 85.88 254 LYS A N 1
ATOM 1986 C CA . LYS A 1 254 ? -2.518 10.673 31.351 1.00 85.88 254 LYS A CA 1
ATOM 1987 C C . LYS A 1 254 ? -2.645 9.766 30.125 1.00 85.88 254 LYS A C 1
ATOM 1989 O O . LYS A 1 254 ? -1.656 9.557 29.422 1.00 85.88 254 LYS A O 1
ATOM 1994 N N . PHE A 1 255 ? -3.859 9.308 29.831 1.00 87.69 255 PHE A N 1
ATOM 1995 C CA . PHE A 1 255 ? -4.172 8.531 28.634 1.00 87.69 255 PHE A CA 1
ATOM 1996 C C . PHE A 1 255 ? -3.945 9.337 27.344 1.00 87.69 255 PHE A C 1
ATOM 1998 O O . PHE A 1 255 ? -3.358 8.852 26.379 1.00 87.69 255 PHE A O 1
ATOM 2005 N N . VAL A 1 256 ? -4.352 10.604 27.342 1.00 88.31 256 VAL A N 1
ATOM 2006 C CA . VAL A 1 256 ? -4.205 11.495 26.184 1.00 88.31 256 VAL A CA 1
ATOM 2007 C C . VAL A 1 256 ? -2.750 11.870 25.940 1.00 88.31 256 VAL A C 1
ATOM 2009 O O . VAL A 1 256 ? -2.309 11.863 24.796 1.00 88.31 256 VAL A O 1
ATOM 2012 N N . GLU A 1 257 ? -1.981 12.128 27.000 1.00 86.31 257 GLU A N 1
ATOM 2013 C CA . GLU A 1 257 ? -0.544 12.411 26.900 1.00 86.31 257 GLU A CA 1
ATOM 2014 C C . GLU A 1 257 ? 0.223 11.272 26.217 1.00 86.31 257 GLU A C 1
ATOM 2016 O O . GLU A 1 257 ? 1.138 11.524 25.431 1.00 86.31 257 GLU A O 1
ATOM 2021 N N . ILE A 1 258 ? -0.113 10.013 26.526 1.00 88.50 258 ILE A N 1
ATOM 2022 C CA . ILE A 1 258 ? 0.541 8.872 25.880 1.00 88.50 258 ILE A CA 1
ATOM 2023 C C . ILE A 1 258 ? 0.025 8.666 24.453 1.00 88.50 258 ILE A C 1
ATOM 2025 O O . ILE A 1 258 ? 0.835 8.427 23.559 1.00 88.50 258 ILE A O 1
ATOM 2029 N N . ALA A 1 259 ? -1.280 8.836 24.212 1.00 87.12 259 ALA A N 1
ATOM 2030 C CA . ALA A 1 259 ? -1.868 8.743 22.878 1.00 87.12 259 ALA A CA 1
ATOM 2031 C C . ALA A 1 259 ? -1.281 9.787 21.912 1.00 87.12 259 ALA A C 1
ATOM 2033 O O . ALA A 1 259 ? -0.936 9.446 20.782 1.00 87.12 259 ALA A O 1
ATOM 2034 N N . GLU A 1 260 ? -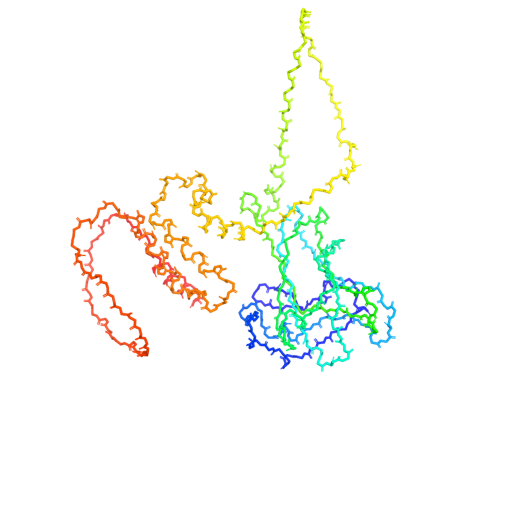1.079 11.029 22.366 1.00 86.12 260 GLU A N 1
ATOM 2035 C CA . GLU A 1 260 ? -0.433 12.086 21.579 1.00 86.12 260 GLU A CA 1
ATOM 2036 C C . GLU A 1 260 ? 0.989 11.684 21.161 1.00 86.12 260 GLU A C 1
ATOM 2038 O O . GLU A 1 260 ? 1.356 11.828 19.995 1.00 86.12 260 GLU A O 1
ATOM 2043 N N . LYS A 1 261 ? 1.778 11.110 22.079 1.00 84.31 261 LYS A N 1
ATOM 2044 C CA . LYS A 1 261 ? 3.139 10.641 21.771 1.00 84.31 261 LYS A CA 1
ATOM 2045 C C . LYS A 1 261 ? 3.148 9.444 20.823 1.00 84.31 261 LYS A C 1
ATOM 2047 O O . LYS A 1 261 ? 4.009 9.368 19.952 1.00 84.31 261 LYS A O 1
ATOM 2052 N N . CYS A 1 262 ? 2.197 8.521 20.953 1.00 85.06 262 CYS A N 1
ATOM 2053 C CA . CYS A 1 262 ? 2.047 7.396 20.023 1.00 85.06 262 CYS A CA 1
ATOM 2054 C C . CYS A 1 262 ? 1.725 7.862 18.595 1.00 85.06 262 CYS A C 1
ATOM 2056 O O . CYS A 1 262 ? 2.158 7.232 17.630 1.00 85.06 262 CYS A O 1
ATOM 2058 N N . LEU A 1 263 ? 0.999 8.974 18.470 1.00 84.62 263 LEU A N 1
ATOM 2059 C CA . LEU A 1 263 ? 0.602 9.582 17.201 1.00 84.62 263 LEU A CA 1
ATOM 2060 C C . LEU A 1 263 ? 1.626 10.591 16.655 1.00 84.62 263 LEU A C 1
ATOM 2062 O O . LEU A 1 263 ? 1.348 11.250 15.656 1.00 84.62 263 LEU A O 1
ATOM 2066 N N . ALA A 1 264 ? 2.809 10.713 17.268 1.00 79.81 264 ALA A N 1
ATOM 2067 C CA . ALA A 1 264 ? 3.844 11.621 16.788 1.00 79.81 264 ALA A CA 1
ATOM 2068 C C . ALA A 1 264 ? 4.231 11.321 15.325 1.00 79.81 264 ALA A C 1
ATOM 2070 O O . ALA A 1 264 ? 4.383 10.159 14.926 1.00 79.81 264 ALA A O 1
ATOM 2071 N N . GLU A 1 265 ? 4.411 12.377 14.524 1.00 72.25 265 GLU A N 1
ATOM 2072 C CA . GLU A 1 265 ? 4.812 12.282 13.111 1.00 72.25 265 GLU A CA 1
ATOM 2073 C C . GLU A 1 265 ? 6.192 11.621 12.965 1.00 72.25 265 GLU A C 1
ATOM 2075 O O . GLU A 1 265 ? 6.404 10.780 12.092 1.00 72.25 265 GLU A O 1
ATOM 2080 N N . CYS A 1 266 ? 7.112 11.943 13.878 1.00 68.31 266 CYS A N 1
ATOM 2081 C CA . CYS A 1 266 ? 8.450 11.371 13.940 1.00 68.31 266 CYS A CA 1
ATOM 2082 C C . CYS A 1 266 ? 8.464 10.080 14.770 1.00 68.31 266 CYS A C 1
ATOM 2084 O O . CYS A 1 266 ? 8.126 10.078 15.953 1.00 68.31 266 CYS A O 1
ATOM 2086 N N . GLY A 1 267 ? 8.949 8.980 14.186 1.00 71.19 267 GLY A N 1
ATOM 2087 C CA . GLY A 1 267 ? 9.041 7.687 14.877 1.00 71.19 267 GLY A CA 1
ATOM 2088 C C . GLY A 1 267 ? 9.952 7.682 16.114 1.00 71.19 267 GLY A C 1
ATOM 2089 O O . GLY A 1 267 ? 9.728 6.883 17.016 1.00 71.19 267 GLY A O 1
ATOM 2090 N N . ILE A 1 268 ? 10.936 8.586 16.188 1.00 67.38 268 ILE A N 1
ATOM 2091 C CA . ILE A 1 268 ? 11.841 8.726 17.346 1.00 67.38 268 ILE A CA 1
ATOM 2092 C C . ILE A 1 268 ? 11.162 9.320 18.587 1.00 67.38 268 ILE A C 1
ATOM 2094 O O . ILE A 1 268 ? 11.648 9.117 19.695 1.00 67.38 268 ILE A O 1
ATOM 2098 N N . ASP A 1 269 ? 10.056 10.043 18.398 1.00 74.75 269 ASP A N 1
ATOM 2099 C CA . ASP A 1 269 ? 9.289 10.663 19.483 1.00 74.75 269 ASP A CA 1
ATOM 2100 C C . ASP A 1 269 ? 8.209 9.715 20.023 1.00 74.75 269 ASP A C 1
ATOM 2102 O O . ASP A 1 269 ? 7.592 9.984 21.060 1.00 74.75 269 ASP A O 1
ATOM 2106 N N . ARG A 1 270 ? 7.989 8.585 19.333 1.00 88.44 270 ARG A N 1
ATOM 2107 C CA . ARG A 1 270 ? 7.045 7.560 19.762 1.00 88.44 270 ARG A CA 1
ATOM 2108 C C . ARG A 1 270 ? 7.638 6.749 20.919 1.00 88.44 270 ARG A C 1
ATOM 2110 O O . ARG A 1 270 ? 8.798 6.341 20.866 1.00 88.44 270 ARG A O 1
ATOM 2117 N N . PRO A 1 271 ? 6.848 6.496 21.970 1.00 84.88 271 PRO A N 1
ATOM 2118 C CA . PRO A 1 271 ? 7.285 5.754 23.144 1.00 84.88 271 PRO A CA 1
ATOM 2119 C C . PRO A 1 271 ? 7.537 4.279 22.809 1.00 84.88 271 PRO A C 1
ATOM 2121 O O . PRO A 1 271 ? 6.935 3.722 21.889 1.00 84.88 271 PRO A O 1
ATOM 2124 N N . SER A 1 272 ? 8.386 3.614 23.596 1.00 86.00 272 SER A N 1
ATOM 2125 C CA . SER A 1 272 ? 8.502 2.156 23.517 1.00 86.00 272 SER A CA 1
ATOM 2126 C C . SER A 1 272 ? 7.235 1.486 24.059 1.00 86.00 272 SER A C 1
ATOM 2128 O O . SER A 1 272 ? 6.506 2.068 24.864 1.00 86.00 272 SER A O 1
ATOM 2130 N N . MET A 1 273 ? 6.987 0.227 23.691 1.00 88.00 273 MET A N 1
ATOM 2131 C CA . MET A 1 273 ? 5.845 -0.523 24.233 1.00 88.00 273 MET A CA 1
ATOM 2132 C C . MET A 1 273 ? 5.883 -0.617 25.772 1.00 88.00 273 MET A C 1
ATOM 2134 O O . MET A 1 273 ? 4.842 -0.580 26.422 1.00 88.00 273 MET A O 1
ATOM 2138 N N . GLY A 1 274 ? 7.081 -0.670 26.369 1.00 76.94 274 GLY A N 1
ATOM 2139 C CA . GLY A 1 274 ? 7.249 -0.625 27.824 1.00 76.94 274 GLY A CA 1
ATOM 2140 C C . GLY A 1 274 ? 6.795 0.705 28.432 1.00 76.94 274 GLY A C 1
ATOM 2141 O O . GLY A 1 274 ? 6.106 0.709 29.450 1.00 76.94 274 GLY A O 1
ATOM 2142 N N . ASP A 1 275 ? 7.108 1.826 27.778 1.00 80.44 275 ASP A N 1
ATOM 2143 C CA . ASP A 1 275 ? 6.655 3.154 28.205 1.00 80.44 275 ASP A CA 1
ATOM 2144 C C . ASP A 1 275 ? 5.137 3.306 28.051 1.00 80.44 275 ASP A C 1
ATOM 2146 O O . ASP A 1 275 ? 4.489 3.882 28.925 1.00 80.44 275 ASP A O 1
ATOM 2150 N N . VAL A 1 276 ? 4.550 2.775 26.972 1.00 86.69 276 VAL A N 1
ATOM 2151 C CA . VAL A 1 276 ? 3.091 2.774 26.770 1.00 86.69 276 VAL A CA 1
ATOM 2152 C C . VAL A 1 276 ? 2.404 2.022 27.905 1.00 86.69 276 VAL A C 1
ATOM 2154 O O . VAL A 1 276 ? 1.534 2.585 28.568 1.00 86.69 276 VAL A O 1
ATOM 2157 N N . LEU A 1 277 ? 2.843 0.793 28.186 1.00 82.00 277 LEU A N 1
ATOM 2158 C CA . LEU A 1 277 ? 2.298 -0.027 29.270 1.00 82.00 277 LEU A CA 1
ATOM 2159 C C . LEU A 1 277 ? 2.418 0.666 30.627 1.00 82.00 277 LEU A C 1
ATOM 2161 O O . LEU A 1 277 ? 1.451 0.706 31.384 1.00 82.00 277 LEU A O 1
ATOM 2165 N N . TRP A 1 278 ? 3.575 1.264 30.915 1.00 85.00 278 TRP A N 1
ATOM 2166 C CA . TRP A 1 278 ? 3.778 2.015 32.149 1.00 85.00 278 TRP A CA 1
ATOM 2167 C C . TRP A 1 278 ? 2.811 3.199 32.278 1.00 85.00 278 TRP A C 1
ATOM 2169 O O . TRP A 1 278 ? 2.218 3.402 33.335 1.00 85.00 278 TRP A O 1
ATOM 2179 N N . ASN A 1 279 ? 2.602 3.975 31.209 1.00 86.31 279 ASN A N 1
ATOM 2180 C CA . ASN A 1 279 ? 1.683 5.117 31.245 1.00 86.31 279 ASN A CA 1
ATOM 2181 C C . ASN A 1 279 ? 0.213 4.683 31.359 1.00 86.31 279 ASN A C 1
ATOM 2183 O O . ASN A 1 279 ? -0.564 5.372 32.024 1.00 86.31 279 ASN A O 1
ATOM 2187 N N . LEU A 1 280 ? -0.169 3.548 30.770 1.00 87.25 280 LEU A N 1
ATOM 2188 C CA . LEU A 1 280 ? -1.504 2.968 30.937 1.00 87.25 280 LEU A CA 1
ATOM 2189 C C . LEU A 1 280 ? -1.728 2.477 32.373 1.00 87.25 280 LEU A C 1
ATOM 2191 O O . LEU A 1 280 ? -2.750 2.800 32.970 1.00 87.25 280 LEU A O 1
ATOM 2195 N N . GLU A 1 281 ? -0.744 1.799 32.964 1.00 84.00 281 GLU A N 1
ATOM 2196 C CA . GLU A 1 281 ? -0.768 1.387 34.372 1.00 84.00 281 GLU A CA 1
ATOM 2197 C C . GLU A 1 281 ? -0.874 2.605 35.307 1.00 84.00 281 GLU A C 1
ATOM 2199 O O . GLU A 1 281 ? -1.717 2.640 36.203 1.00 84.00 281 GLU A O 1
ATOM 2204 N N . CYS A 1 282 ? -0.097 3.665 35.052 1.00 81.69 282 CYS A N 1
ATOM 2205 C CA . CYS A 1 282 ? -0.238 4.929 35.776 1.00 81.69 282 CYS A CA 1
ATOM 2206 C C . CYS A 1 282 ? -1.640 5.540 35.617 1.00 81.69 282 CYS A C 1
ATOM 2208 O O . CYS A 1 282 ? -2.195 6.047 36.589 1.00 81.69 282 CYS A O 1
ATOM 2210 N N . SER A 1 283 ? -2.227 5.488 34.418 1.00 88.12 283 SER A N 1
ATOM 2211 C CA . SER A 1 283 ? -3.580 6.004 34.164 1.00 88.12 283 SER A CA 1
ATOM 2212 C C . SER A 1 283 ? -4.633 5.216 34.953 1.00 88.12 283 SER A C 1
ATOM 2214 O O . SER A 1 283 ? -5.528 5.814 35.553 1.00 88.12 283 SER A O 1
ATOM 2216 N N . LEU A 1 284 ? -4.494 3.890 35.032 1.00 83.25 284 LEU A N 1
ATOM 2217 C CA . LEU A 1 284 ? -5.370 3.018 35.822 1.00 83.25 284 LEU A CA 1
ATOM 2218 C C . LEU A 1 284 ? -5.244 3.274 37.329 1.00 83.25 284 LEU A C 1
ATOM 2220 O O . LEU A 1 284 ? -6.251 3.348 38.030 1.00 83.25 284 LEU A O 1
ATOM 2224 N N . GLN A 1 285 ? -4.031 3.485 37.841 1.00 85.69 285 GLN A N 1
ATOM 2225 C CA . GLN A 1 285 ? -3.821 3.822 39.255 1.00 85.69 285 GLN A CA 1
ATOM 2226 C C . GLN A 1 285 ? -4.453 5.168 39.631 1.00 85.69 285 GLN A C 1
ATOM 2228 O O . GLN A 1 285 ? -5.035 5.306 40.709 1.00 85.69 285 GLN A O 1
ATOM 2233 N N . LEU A 1 286 ? -4.387 6.153 38.729 1.00 84.25 286 LEU A N 1
ATOM 2234 C CA . LEU A 1 286 ? -5.064 7.441 38.904 1.00 84.25 286 LEU A CA 1
ATOM 2235 C C . LEU A 1 286 ? -6.590 7.287 38.923 1.00 84.25 286 LEU A C 1
ATOM 2237 O O . LEU A 1 286 ? -7.265 8.027 39.635 1.00 84.25 286 LEU A O 1
ATOM 2241 N N . GLN A 1 287 ? -7.126 6.296 38.207 1.00 83.38 287 GLN A N 1
ATOM 2242 C CA . GLN A 1 287 ? -8.545 5.954 38.243 1.00 83.38 287 GLN A CA 1
ATOM 2243 C C . GLN A 1 287 ? -8.939 5.286 39.577 1.00 83.38 287 GLN A C 1
ATOM 2245 O O . GLN A 1 287 ? -9.937 5.675 40.187 1.00 83.38 287 GLN A O 1
ATOM 2250 N N . GLY A 1 288 ? -8.134 4.338 40.073 1.00 74.50 288 GLY A N 1
ATOM 2251 C CA . GLY A 1 288 ? -8.427 3.500 41.249 1.00 74.50 288 GLY A CA 1
ATOM 2252 C C . GLY A 1 288 ? -8.202 4.130 42.633 1.00 74.50 288 GLY A C 1
ATOM 2253 O O . GLY A 1 288 ? -8.573 3.535 43.641 1.00 74.50 288 GLY A O 1
ATOM 2254 N N . ASN A 1 289 ? -7.623 5.330 42.732 1.00 63.31 289 ASN A N 1
ATOM 2255 C CA . ASN A 1 289 ? -7.393 5.970 44.032 1.00 63.31 289 ASN A CA 1
ATOM 2256 C C . ASN A 1 289 ? -8.636 6.718 44.541 1.00 63.31 289 ASN A C 1
ATOM 2258 O O . ASN A 1 289 ? -8.834 7.886 44.205 1.00 63.31 289 ASN A O 1
ATOM 2262 N N . GLU A 1 290 ? -9.451 6.070 45.376 1.00 56.41 290 GLU A N 1
ATOM 2263 C CA . GLU A 1 290 ? -10.285 6.769 46.374 1.00 56.41 290 GLU A CA 1
ATOM 2264 C C . GLU A 1 290 ? -9.867 6.518 47.831 1.00 56.41 290 GLU A C 1
ATOM 2266 O O . GLU A 1 290 ? -10.181 7.342 48.680 1.00 56.41 290 GLU A O 1
ATOM 2271 N N . GLU A 1 291 ? -9.030 5.526 48.153 1.00 50.19 291 GLU A N 1
ATOM 2272 C CA . GLU A 1 291 ? -8.570 5.336 49.538 1.00 50.19 291 GLU A CA 1
ATOM 2273 C C . GLU A 1 291 ? -7.120 4.851 49.620 1.00 50.19 291 GLU A C 1
ATOM 2275 O O . GLU A 1 291 ? -6.845 3.657 49.659 1.00 50.19 291 GLU A O 1
ATOM 2280 N N . ARG A 1 292 ? -6.171 5.797 49.673 1.00 41.94 292 ARG A N 1
ATOM 2281 C CA . ARG A 1 292 ? -4.861 5.664 50.358 1.00 41.94 292 ARG A CA 1
ATOM 2282 C C . ARG A 1 292 ? -4.131 7.009 50.422 1.00 41.94 292 ARG A C 1
ATOM 2284 O O . ARG A 1 292 ? -2.940 7.132 50.151 1.00 41.94 292 ARG A O 1
ATOM 2291 N N . SER A 1 293 ? -4.848 8.052 50.840 1.00 44.41 293 SER A N 1
ATOM 2292 C CA . SER A 1 293 ? -4.200 9.269 51.331 1.00 44.41 293 SER A CA 1
ATOM 2293 C C . SER A 1 293 ? -3.645 8.994 52.727 1.00 44.41 293 SER A C 1
ATOM 2295 O O . SER A 1 293 ? -4.359 9.131 53.715 1.00 44.41 293 SER A O 1
ATOM 2297 N N . SER A 1 294 ? -2.401 8.511 52.803 1.00 43.94 294 SER A N 1
ATOM 2298 C CA . SER A 1 294 ? -1.438 8.763 53.889 1.00 43.94 294 SER A CA 1
ATOM 2299 C C . SER A 1 294 ? -0.209 7.865 53.724 1.00 43.94 294 SER A C 1
ATOM 2301 O O . SER A 1 294 ? -0.325 6.645 53.773 1.00 43.94 294 SER A O 1
ATOM 2303 N N . LYS A 1 295 ? 0.971 8.501 53.663 1.00 40.03 295 LYS A N 1
ATOM 2304 C CA . LYS A 1 295 ? 2.341 7.942 53.589 1.00 40.03 295 LYS A CA 1
ATOM 2305 C C . LYS A 1 295 ? 2.878 7.673 52.176 1.00 40.03 295 LYS A C 1
ATOM 2307 O O . LYS A 1 295 ? 3.038 6.539 51.751 1.00 40.03 295 LYS A O 1
ATOM 2312 N N . ASN A 1 296 ? 3.262 8.740 51.481 1.00 34.34 296 ASN A N 1
ATOM 2313 C CA . ASN A 1 296 ? 4.679 9.115 51.398 1.00 34.34 296 ASN A CA 1
ATOM 2314 C C . ASN A 1 296 ? 4.795 10.486 50.730 1.00 34.34 296 ASN A C 1
ATOM 2316 O O . ASN A 1 296 ? 4.671 10.657 49.522 1.00 34.34 296 ASN A O 1
ATOM 2320 N N . HIS A 1 297 ? 4.981 11.480 51.589 1.00 33.97 297 HIS A N 1
ATOM 2321 C CA . HIS A 1 297 ? 5.349 12.834 51.230 1.00 33.97 297 HIS A CA 1
ATOM 2322 C C . HIS A 1 297 ? 6.811 12.835 50.755 1.00 33.97 297 HIS A C 1
ATOM 2324 O O . HIS A 1 297 ? 7.652 12.214 51.398 1.00 33.97 297 HIS A O 1
ATOM 2330 N N . GLN A 1 298 ? 7.071 13.598 49.688 1.00 36.28 298 GLN A N 1
ATOM 2331 C CA . GLN A 1 298 ? 8.381 14.004 49.155 1.00 36.28 298 GLN A CA 1
ATOM 2332 C C . GLN A 1 298 ? 9.152 12.941 48.358 1.00 36.28 298 GLN A C 1
ATOM 2334 O O . GLN A 1 298 ? 9.741 12.026 48.913 1.00 36.28 298 GLN A O 1
ATOM 2339 N N . ILE A 1 299 ? 9.230 13.138 47.039 1.00 32.75 299 ILE A N 1
ATOM 2340 C CA . ILE A 1 299 ? 10.423 13.705 46.386 1.00 32.75 299 ILE A CA 1
ATOM 2341 C C . ILE A 1 299 ? 9.939 14.419 45.121 1.00 32.75 299 ILE A C 1
ATOM 2343 O O . ILE A 1 299 ? 9.540 13.813 44.130 1.00 32.75 299 ILE A O 1
ATOM 2347 N N . SER A 1 300 ? 9.933 15.745 45.191 1.00 30.52 300 SER A N 1
ATOM 2348 C CA . SER A 1 300 ? 9.951 16.607 44.021 1.00 30.52 300 SER A CA 1
ATOM 2349 C C . SER A 1 300 ? 11.395 16.805 43.561 1.00 30.52 300 SER A C 1
ATOM 2351 O O . SER A 1 300 ? 12.308 16.844 44.382 1.00 30.52 300 SER A O 1
ATOM 2353 N N . THR A 1 301 ? 11.532 17.089 42.267 1.00 30.31 301 THR A N 1
ATOM 2354 C CA . THR A 1 301 ? 12.639 17.791 41.596 1.00 30.31 301 THR A CA 1
ATOM 2355 C C . THR A 1 301 ? 13.964 17.053 41.349 1.00 30.31 301 THR A C 1
ATOM 2357 O O . THR A 1 301 ? 14.662 16.652 42.268 1.00 30.31 301 THR A O 1
ATOM 2360 N N . GLN A 1 302 ? 14.327 17.079 40.056 1.00 31.64 302 GLN A N 1
ATOM 2361 C CA . GLN A 1 302 ? 15.653 16.946 39.433 1.00 31.64 302 GLN A CA 1
ATOM 2362 C C . GLN A 1 302 ? 16.243 15.538 39.287 1.00 31.64 302 GLN A C 1
ATOM 2364 O O . GLN A 1 302 ? 16.754 14.990 40.244 1.00 31.64 302 GLN A O 1
ATOM 2369 N N . PHE A 1 303 ? 16.317 15.045 38.043 1.00 26.62 303 PHE A N 1
ATOM 2370 C CA . PHE A 1 303 ? 17.586 14.614 37.436 1.00 26.62 303 PHE A CA 1
ATOM 2371 C C . PHE A 1 303 ? 17.478 14.638 35.902 1.00 26.62 303 PHE A C 1
ATOM 2373 O O . PHE A 1 303 ? 16.765 13.854 35.285 1.00 26.62 303 PHE A O 1
ATOM 2380 N N . ASN A 1 304 ? 18.198 15.583 35.298 1.00 30.77 304 ASN A N 1
ATOM 2381 C CA . ASN A 1 304 ? 18.612 15.536 33.900 1.00 30.77 304 ASN A CA 1
ATOM 2382 C C . ASN A 1 304 ? 19.888 14.682 33.800 1.00 30.77 304 ASN A C 1
ATOM 2384 O O . ASN A 1 304 ? 20.716 14.734 34.710 1.00 30.77 304 ASN A O 1
ATOM 2388 N N . ARG A 1 305 ? 20.094 14.088 32.612 1.00 26.97 305 ARG A N 1
ATOM 2389 C CA . ARG A 1 305 ? 21.384 13.685 32.006 1.00 26.97 305 ARG A CA 1
ATOM 2390 C C . ARG A 1 305 ? 21.855 12.231 32.213 1.00 26.97 305 ARG A C 1
ATOM 2392 O O . ARG A 1 305 ? 22.488 11.911 33.203 1.00 26.97 305 ARG A O 1
ATOM 2399 N N . GLY A 1 306 ? 21.690 11.442 31.145 1.00 26.20 306 GLY A N 1
ATOM 2400 C CA . GLY A 1 306 ? 22.791 10.780 30.427 1.00 26.20 306 GLY A CA 1
ATOM 2401 C C . GLY A 1 306 ? 23.476 9.544 31.035 1.00 26.20 306 GLY A C 1
ATOM 2402 O O . GLY A 1 306 ? 24.133 9.630 32.062 1.00 26.20 306 GLY A O 1
ATOM 2403 N N . ASN A 1 307 ? 23.481 8.486 30.216 1.00 27.72 307 ASN A N 1
ATOM 2404 C CA . ASN A 1 307 ? 24.368 7.313 30.176 1.00 27.72 307 ASN A CA 1
ATOM 2405 C C . ASN A 1 307 ? 24.147 6.117 31.127 1.00 27.72 307 ASN A C 1
ATOM 2407 O O . ASN A 1 307 ? 24.425 6.155 32.315 1.00 27.72 307 ASN A O 1
ATOM 2411 N N . SER A 1 308 ? 23.817 5.008 30.452 1.00 29.95 308 SER A N 1
ATOM 2412 C CA . SER A 1 308 ? 24.416 3.666 30.521 1.00 29.95 308 SER A CA 1
ATOM 2413 C C . SER A 1 308 ? 24.377 2.838 31.813 1.00 29.95 308 SER A C 1
ATOM 2415 O O . SER A 1 308 ? 25.027 3.157 32.801 1.00 29.95 308 SER A O 1
ATOM 2417 N N . PHE A 1 309 ? 23.858 1.625 31.595 1.00 28.08 309 PHE A N 1
ATOM 2418 C CA . PHE A 1 309 ? 24.344 0.323 32.064 1.00 28.08 309 PHE A CA 1
ATOM 2419 C C . PHE A 1 309 ? 23.675 -0.333 33.288 1.00 28.08 309 PHE A C 1
ATOM 2421 O O . PHE A 1 309 ? 23.695 0.160 34.406 1.00 28.08 309 PHE A O 1
ATOM 2428 N N . GLU A 1 310 ? 23.201 -1.546 32.985 1.00 26.97 310 GLU A N 1
ATOM 2429 C CA . GLU A 1 310 ? 23.174 -2.768 33.794 1.00 26.97 310 GLU A CA 1
ATOM 2430 C C . GLU A 1 310 ? 22.114 -3.014 34.882 1.00 26.97 310 GLU A C 1
ATOM 2432 O O . GLU A 1 310 ? 22.199 -2.617 36.040 1.00 26.97 310 GLU A O 1
ATOM 2437 N N . THR A 1 311 ? 21.191 -3.895 34.486 1.00 32.66 311 THR A N 1
ATOM 2438 C CA . THR A 1 311 ? 20.598 -4.999 35.247 1.00 32.66 311 THR A CA 1
ATOM 2439 C C . THR A 1 311 ? 21.582 -5.718 36.176 1.00 32.66 311 THR A C 1
ATOM 2441 O O . THR A 1 311 ? 22.605 -6.213 35.708 1.00 32.66 311 THR A O 1
ATOM 2444 N N . ARG A 1 312 ? 21.187 -5.874 37.451 1.00 29.20 312 ARG A N 1
ATOM 2445 C CA . ARG A 1 312 ? 21.477 -6.944 38.449 1.00 29.20 312 ARG A CA 1
ATOM 2446 C C . ARG A 1 312 ? 20.869 -6.428 39.784 1.00 29.20 312 ARG A C 1
ATOM 2448 O O . ARG A 1 312 ? 21.030 -5.259 40.081 1.00 29.20 312 ARG A O 1
ATOM 2455 N N . VAL A 1 313 ? 20.164 -7.155 40.659 1.00 27.41 313 VAL A N 1
ATOM 2456 C CA . VAL A 1 313 ? 20.198 -8.585 40.974 1.00 27.41 313 VAL A CA 1
ATOM 2457 C C . VAL A 1 313 ? 19.104 -8.940 42.025 1.00 27.41 313 VAL A C 1
ATOM 2459 O O . VAL A 1 313 ? 18.898 -8.205 42.982 1.00 27.41 313 VAL A O 1
ATOM 2462 N N . LEU A 1 314 ? 18.488 -10.115 41.823 1.00 27.94 314 LEU A N 1
ATOM 2463 C CA . LEU A 1 314 ? 18.013 -11.162 42.762 1.00 27.94 314 LEU A CA 1
ATOM 2464 C C . LEU A 1 314 ? 16.863 -10.961 43.777 1.00 27.94 314 LEU A C 1
ATOM 2466 O O . LEU A 1 314 ? 16.997 -10.389 44.853 1.00 27.94 314 LEU A O 1
ATOM 2470 N N . ALA A 1 315 ? 15.801 -11.710 43.467 1.00 34.03 315 ALA A N 1
ATOM 2471 C CA . ALA A 1 315 ? 15.027 -12.632 44.304 1.00 34.03 315 ALA A CA 1
ATOM 2472 C C . ALA A 1 315 ? 15.529 -12.991 45.728 1.00 34.03 315 ALA A C 1
ATOM 2474 O O . ALA A 1 315 ? 16.607 -13.560 45.901 1.00 34.03 315 ALA A O 1
ATOM 2475 N N . ARG A 1 316 ? 14.618 -12.831 46.701 1.00 27.36 316 ARG A N 1
ATOM 2476 C CA . ARG A 1 316 ? 14.360 -13.623 47.934 1.00 27.36 316 ARG A CA 1
ATOM 2477 C C . ARG A 1 316 ? 12.883 -13.338 48.289 1.00 27.36 316 ARG A C 1
ATOM 2479 O O . ARG A 1 316 ? 12.531 -12.170 48.291 1.00 27.36 316 ARG A O 1
ATOM 2486 N N . GLY A 1 317 ? 11.923 -14.219 48.568 1.00 28.41 317 GLY A N 1
ATOM 2487 C CA . GLY A 1 317 ? 11.827 -15.656 48.816 1.00 28.41 317 GLY A CA 1
ATOM 2488 C C . GLY A 1 317 ? 10.734 -15.887 49.889 1.00 28.41 317 GLY A C 1
ATOM 2489 O O . GLY A 1 317 ? 11.000 -15.550 51.032 1.00 28.41 317 GLY A O 1
ATOM 2490 N N . LEU A 1 318 ? 9.577 -16.469 49.498 1.00 26.67 318 LEU A N 1
ATOM 2491 C CA . LEU A 1 318 ? 8.549 -17.226 50.281 1.00 26.67 318 LEU A CA 1
ATOM 2492 C C . LEU A 1 318 ? 7.732 -16.459 51.368 1.00 26.67 318 LEU A C 1
ATOM 2494 O O . LEU A 1 318 ? 8.300 -15.748 52.181 1.00 26.67 318 LEU A O 1
ATOM 2498 N N . SER A 1 319 ? 6.396 -16.567 51.505 1.00 26.95 319 SER A N 1
ATOM 2499 C CA . SER A 1 319 ? 5.582 -17.784 51.748 1.00 26.95 319 SER A CA 1
ATOM 2500 C C . SER A 1 319 ? 4.058 -17.532 51.585 1.00 26.95 319 SER A C 1
ATOM 2502 O O . SER A 1 319 ? 3.621 -16.387 51.535 1.00 26.95 319 SER A O 1
ATOM 2504 N N . LEU A 1 320 ? 3.291 -18.629 51.502 1.00 32.91 320 LEU A N 1
ATOM 2505 C CA . LEU A 1 320 ? 1.880 -18.812 51.109 1.00 32.91 320 LEU A CA 1
ATOM 2506 C C . LEU A 1 320 ? 0.831 -18.523 52.224 1.00 32.91 320 LEU A C 1
ATOM 2508 O O . LEU A 1 320 ? 1.161 -18.623 53.399 1.00 32.91 320 LEU A O 1
ATOM 2512 N N . GLU A 1 321 ? -0.428 -18.332 51.786 1.00 26.38 321 GLU A N 1
ATOM 2513 C CA . GLU A 1 321 ? -1.746 -18.459 52.471 1.00 26.38 321 GLU A CA 1
ATOM 2514 C C . GLU A 1 321 ? -2.426 -17.212 53.075 1.00 26.38 321 GLU A C 1
ATOM 2516 O O . GLU A 1 321 ? -2.146 -16.807 54.195 1.00 26.38 321 GLU A O 1
ATOM 2521 N N . SER A 1 322 ? -3.446 -16.696 52.372 1.00 26.92 322 SER A N 1
ATOM 2522 C CA . SER A 1 322 ? -4.865 -16.877 52.746 1.00 26.92 322 SER A CA 1
ATOM 2523 C C . SER A 1 322 ? -5.775 -16.417 51.598 1.00 26.92 322 SER A C 1
ATOM 2525 O O . SER A 1 322 ? -5.530 -15.379 50.986 1.00 26.92 322 SER A O 1
ATOM 2527 N N . VAL A 1 323 ? -6.795 -17.214 51.287 1.00 42.06 323 VAL A N 1
ATOM 2528 C CA . VAL A 1 323 ? -7.831 -16.917 50.289 1.00 42.06 323 VAL A CA 1
ATOM 2529 C C . VAL A 1 323 ? -8.882 -16.035 50.954 1.00 42.06 323 VAL A C 1
ATOM 2531 O O . VAL A 1 323 ? -9.401 -16.451 51.981 1.00 42.06 323 VAL A O 1
ATOM 2534 N N . ASP A 1 324 ? -9.164 -14.867 50.378 1.00 33.09 324 ASP A N 1
ATOM 2535 C CA . ASP A 1 324 ? -10.482 -14.225 50.382 1.00 33.09 324 ASP A CA 1
ATOM 2536 C C . ASP A 1 324 ? -10.577 -13.231 49.203 1.00 33.09 324 ASP A C 1
ATOM 2538 O O . ASP A 1 324 ? -9.570 -12.741 48.691 1.00 33.09 324 ASP A O 1
ATOM 2542 N N . ASP A 1 325 ? -11.815 -13.060 48.752 1.00 29.58 325 ASP A N 1
ATOM 2543 C CA . ASP A 1 325 ? -12.376 -12.578 47.484 1.00 29.58 325 ASP A CA 1
ATOM 2544 C C . ASP A 1 325 ? -11.768 -11.396 46.692 1.00 29.58 325 ASP A C 1
ATOM 2546 O O . ASP A 1 325 ? -11.305 -10.396 47.231 1.00 29.58 325 ASP A O 1
ATOM 2550 N N . LEU A 1 326 ? -11.932 -11.543 45.363 1.00 50.16 326 LEU A N 1
ATOM 2551 C CA . LEU A 1 326 ? -12.172 -10.536 44.312 1.00 50.16 326 LEU A CA 1
ATOM 2552 C C . LEU A 1 326 ? -11.432 -9.190 44.413 1.00 50.16 326 LEU A C 1
ATOM 2554 O O . LEU A 1 326 ? -11.964 -8.227 44.948 1.00 50.16 326 LEU A O 1
ATOM 2558 N N . ASP A 1 327 ? -10.283 -9.091 43.733 1.00 38.47 327 ASP A N 1
ATOM 2559 C CA . ASP A 1 327 ? -9.892 -7.863 43.030 1.00 38.47 327 ASP A CA 1
ATOM 2560 C C . ASP A 1 327 ? -8.763 -8.104 42.010 1.00 38.47 327 ASP A C 1
ATOM 2562 O O . ASP A 1 327 ? -7.785 -8.804 42.277 1.00 38.47 327 ASP A O 1
ATOM 2566 N N . GLY A 1 328 ? -8.915 -7.502 40.827 1.00 42.34 328 GLY A N 1
ATOM 2567 C CA . GLY A 1 328 ? -7.847 -7.188 39.871 1.00 42.34 328 GLY A CA 1
ATOM 2568 C C . GLY A 1 328 ? -6.993 -8.349 39.351 1.00 42.34 328 GLY A C 1
ATOM 2569 O O . GLY A 1 328 ? -5.920 -8.652 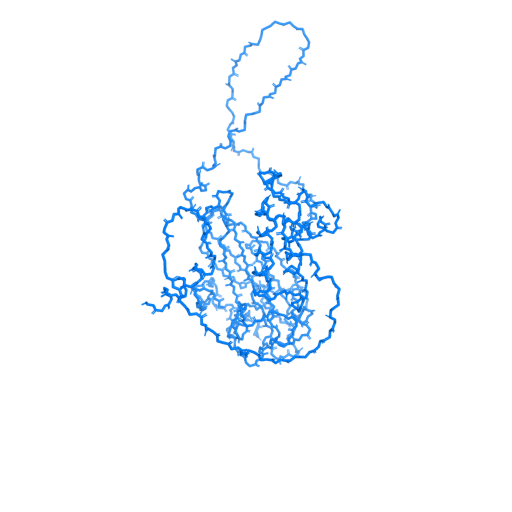39.879 1.00 42.34 328 GLY A O 1
ATOM 2570 N N . VAL A 1 329 ? -7.371 -8.923 38.205 1.00 44.97 329 VAL A N 1
ATOM 2571 C CA . VAL A 1 329 ? -6.429 -9.722 37.407 1.00 44.97 329 VAL A CA 1
ATOM 2572 C C . VAL A 1 329 ? -5.289 -8.802 36.956 1.00 44.97 329 VAL A C 1
ATOM 2574 O O . VAL A 1 329 ? -5.446 -7.988 36.053 1.00 44.97 329 VAL A O 1
ATOM 2577 N N . SER A 1 330 ? -4.123 -8.920 37.595 1.00 50.25 330 SER A N 1
ATOM 2578 C CA . SER A 1 330 ? -2.918 -8.212 37.157 1.00 50.25 330 SER A CA 1
ATOM 2579 C C . SER A 1 330 ? -2.557 -8.646 35.734 1.00 50.25 330 SER A C 1
ATOM 2581 O O . SER A 1 330 ? -2.340 -9.833 35.483 1.00 50.25 330 SER A O 1
ATOM 2583 N N . MET A 1 331 ? -2.424 -7.692 34.811 1.00 52.09 331 MET A N 1
ATOM 2584 C CA . MET A 1 331 ? -2.038 -7.941 33.413 1.00 52.09 331 MET A CA 1
ATOM 2585 C C . MET A 1 331 ? -0.689 -8.667 33.286 1.00 52.09 331 MET A C 1
ATOM 2587 O O . MET A 1 331 ? -0.456 -9.383 32.316 1.00 52.09 331 MET A O 1
ATOM 2591 N N . SER A 1 332 ? 0.169 -8.582 34.309 1.00 49.22 332 SER A N 1
ATOM 2592 C CA . SER A 1 332 ? 1.399 -9.379 34.409 1.00 49.22 332 SER A CA 1
ATOM 2593 C C . SER A 1 332 ? 1.136 -10.896 34.476 1.00 49.22 332 SER A C 1
ATOM 2595 O O . SER A 1 332 ? 1.899 -11.678 33.908 1.00 49.22 332 SER A O 1
ATOM 2597 N N . LYS A 1 333 ? 0.028 -11.331 35.100 1.00 50.19 333 LYS A N 1
ATOM 2598 C CA . LYS A 1 333 ? -0.430 -12.732 35.086 1.00 50.19 333 LYS A CA 1
ATOM 2599 C C . LYS A 1 333 ? -0.984 -13.130 33.721 1.00 50.19 333 LYS A C 1
ATOM 2601 O O . LYS A 1 333 ? -0.701 -14.242 33.285 1.00 50.19 333 LYS A O 1
ATOM 2606 N N . VAL A 1 334 ? -1.715 -12.231 33.057 1.00 56.78 334 VAL A N 1
ATOM 2607 C CA . VAL A 1 334 ? -2.268 -12.457 31.709 1.00 56.78 334 VAL A CA 1
ATOM 2608 C C . VAL A 1 334 ? -1.136 -12.645 30.700 1.00 56.78 334 VAL A C 1
ATOM 2610 O O . VAL A 1 334 ? -1.123 -13.629 29.968 1.00 56.78 334 VAL A O 1
ATOM 2613 N N . PHE A 1 335 ? -0.114 -11.788 30.745 1.00 50.38 335 PHE A N 1
ATOM 2614 C CA . PHE A 1 335 ? 1.069 -11.920 29.893 1.00 50.38 335 PHE A CA 1
ATOM 2615 C C . PHE A 1 335 ? 1.864 -13.194 30.184 1.00 50.38 335 PHE A C 1
ATOM 2617 O O . PHE A 1 335 ? 2.248 -13.908 29.262 1.00 50.38 335 PHE A O 1
ATOM 2624 N N . ALA A 1 336 ? 2.063 -13.536 31.460 1.00 52.00 336 ALA A N 1
ATOM 2625 C CA . ALA A 1 336 ? 2.725 -14.787 31.819 1.00 52.00 336 ALA A CA 1
ATOM 2626 C C . ALA A 1 336 ? 1.936 -16.027 31.358 1.00 52.00 336 ALA A C 1
ATOM 2628 O O . ALA A 1 336 ? 2.528 -17.084 31.165 1.00 52.00 336 ALA A O 1
ATOM 2629 N N . GLN A 1 337 ? 0.613 -15.924 31.217 1.00 46.66 337 GLN A N 1
ATOM 2630 C CA . GLN A 1 337 ? -0.252 -17.005 30.749 1.00 46.66 337 GLN A CA 1
ATOM 2631 C C . GLN A 1 337 ? -0.243 -17.122 29.221 1.00 46.66 337 GLN A C 1
ATOM 2633 O O . GLN A 1 337 ? -0.114 -18.230 28.716 1.00 46.66 337 GLN A O 1
ATOM 2638 N N . MET A 1 338 ? -0.241 -15.995 28.511 1.00 41.84 338 MET A N 1
ATOM 2639 C CA . MET A 1 338 ? -0.135 -15.931 27.052 1.00 41.84 338 MET A CA 1
ATOM 2640 C C . MET A 1 338 ? 1.217 -16.467 26.545 1.00 41.84 338 MET A C 1
ATOM 2642 O O . MET A 1 338 ? 1.250 -17.341 25.688 1.00 41.84 338 MET A O 1
ATOM 2646 N N . VAL A 1 339 ? 2.331 -16.079 27.181 1.00 54.53 339 VAL A N 1
ATOM 2647 C CA . VAL A 1 339 ? 3.683 -16.586 26.848 1.00 54.53 339 VAL A CA 1
ATOM 2648 C C . VAL A 1 339 ? 3.840 -18.091 27.135 1.00 54.53 339 VAL A C 1
ATOM 2650 O O . VAL A 1 339 ? 4.715 -18.748 26.577 1.00 54.53 339 VAL A O 1
ATOM 2653 N N . ARG A 1 340 ? 3.004 -18.668 28.012 1.00 53.97 340 ARG A N 1
ATOM 2654 C CA . ARG A 1 340 ? 3.017 -20.113 28.300 1.00 53.97 340 ARG A CA 1
ATOM 2655 C C . ARG A 1 340 ? 2.215 -20.941 27.296 1.00 53.97 340 ARG A C 1
ATOM 2657 O O . ARG A 1 340 ? 2.542 -22.114 27.144 1.00 53.97 340 ARG A O 1
ATOM 2664 N N . GLU A 1 341 ? 1.205 -20.373 26.639 1.00 49.94 341 GLU A N 1
ATOM 2665 C CA . GLU A 1 341 ? 0.442 -21.085 25.602 1.00 49.94 341 GLU A CA 1
ATOM 2666 C C . GLU A 1 341 ? 1.166 -21.114 24.254 1.00 49.94 341 GLU A C 1
ATOM 2668 O O . GLU A 1 341 ? 1.006 -22.065 23.505 1.00 49.94 341 GLU A O 1
ATOM 2673 N N . GLU A 1 342 ? 2.055 -20.156 23.991 1.00 45.78 342 GLU A N 1
ATOM 2674 C CA . GLU A 1 342 ? 2.852 -20.096 22.756 1.00 45.78 342 GLU A CA 1
ATOM 2675 C C . GLU A 1 342 ? 4.031 -21.101 22.722 1.00 45.78 342 GLU A C 1
ATOM 2677 O O . GLU A 1 342 ? 4.740 -21.225 21.727 1.00 45.78 342 GLU A O 1
ATOM 2682 N N . MET A 1 343 ? 4.256 -21.840 23.816 1.00 46.72 343 MET A N 1
ATOM 2683 C CA . MET A 1 343 ? 5.339 -22.829 23.973 1.00 46.72 343 MET A CA 1
ATOM 2684 C C . MET A 1 343 ? 4.827 -24.273 24.132 1.00 46.72 343 MET A C 1
ATOM 2686 O O . MET A 1 343 ? 5.564 -25.144 24.606 1.00 46.72 343 MET A O 1
ATOM 2690 N N . ARG A 1 344 ? 3.576 -24.546 23.748 1.00 39.25 344 ARG A N 1
ATOM 2691 C CA . ARG A 1 344 ? 2.988 -25.889 23.707 1.00 39.25 344 ARG A CA 1
ATOM 2692 C C . ARG A 1 344 ? 2.313 -26.127 22.366 1.00 39.25 344 ARG A C 1
ATOM 2694 O O . ARG A 1 344 ? 2.412 -27.283 21.894 1.00 39.25 344 ARG A O 1
#

Mean predicted aligned error: 20.21 Å

Foldseek 3Di:
DEDDPPDDDDLVVQWPDPPQKDKDFALVQADAPFLADDCVVPHSQLQRIKIKGDQPPPQPDFDKTKGKDQAQAFFKKKKKFKYAQRPPDPLDQAWKFKDKDPDGPDHGDGVCVVGVGHNYMHMDIDIDGDDPVRMIMIIIGFHPPDRRTTMTMTRYMYMGTAADPVSDPDNVVSVVPPPPPPDDDDDDDDDDDDDDDDDDDDDDPDDDDDDDDPDPDPPCPPLNVCLVCVVVVVLVVVDDPVCVPVADPVLSNLLVVLVNQCSDPRPVSHDDPVVSVVSNVVSVVVNPDPDDPDDDDDDDDDDDDDDDDDDDDDDDDDDDDDDDDDDDDDVVVVVVVVVVVVVD

Radius of gyration: 28.49 Å; Cα contacts (8 Å, |Δi|>4): 441; chains: 1; bounding box: 88×53×80 Å

pLDDT: mean 70.75, std 23.31, range [26.2, 96.88]

Secondary structure (DSSP, 8-state):
-EEETTEEE-SGGGBS-GGGEEEEE-GGG--TTSSS--TTTS-HHHHTEEEEE--TT-TT----EEEEEE--TT-EEEEEEEEE-----TT---EEEEEETTEEEEEEEEHHHHHSSTT-EEEEEEEEEPPTTSEEEEEEEE-SS--SS---EESEEEEEEEP-TTS---HHHHHHT--------------S---PPP------S----------------HHHHHHHHHHTT-GGGTS-TTTTTTS-HHHHHHHHHHHHHHT-SSGGGSPPHHHHHHHHHHHHHHHH-SS---S-----------------------------------HHHHHHHHHHHTT-